Protein AF-A0A2G5B2L1-F1 (afdb_monomer)

InterPro domains:
  IPR011990 Tetratricopeptide-like helical domain superfamily [SSF48452] (12-88)

Radius of gyration: 20.19 Å; Cα contacts (8 Å, |Δi|>4): 206; chains: 1; bounding box: 43×69×47 Å

Nearest PDB structures (foldseek):
  6vfk-assembly1_A  TM=6.623E-01  e=1.297E-02  synthetic construct
  6v8e-assembly2_F  TM=7.663E-01  e=4.634E-02  synthetic construct
  8ei0-assembly1_A  TM=6.415E-01  e=2.685E-02  Homo sapiens
  5hrz-assembly1_A  TM=6.900E-01  e=4.634E-02  synthetic construct
  3sz7-assembly1_A  TM=6.646E-01  e=1.204E-01  Aspergillus fumigatus Af293

Solvent-accessible surface area (backbone atoms only — not comparable to full-atom values): 12680 Å² total; per-residue (Å²): 131,84,50,75,64,56,52,40,52,52,51,27,53,54,24,58,72,74,67,36,59,68,58,28,51,54,31,48,58,55,51,58,74,68,60,76,91,52,50,72,48,29,46,51,50,16,58,53,26,46,75,71,72,36,43,71,63,14,48,46,24,46,49,64,18,32,78,78,45,76,79,46,31,69,56,30,36,50,48,14,54,41,30,43,54,57,42,69,45,98,66,75,52,74,70,42,33,54,48,32,32,53,52,14,29,49,24,18,50,50,15,38,51,44,59,72,63,53,81,80,63,57,101,40,71,68,49,52,51,52,51,48,56,52,43,54,51,34,51,52,54,26,50,55,37,24,57,77,69,74,46,90,84,63,95,54,102,47,41,66,59,49,66,65,62,70,47,88,86,58,79,80,48,70,74,66,58,55,77,53,45,58,76,82,49,39,62,49,52,52,51,53,52,50,54,72,72,68,58,74,85,71,87,68,83,79,70,73,80,75,79,77,79,76,77,77,89,74,90,134

Mean predicted aligned error: 8.76 Å

pLDDT: mean 81.48, std 17.24, range [38.06, 98.25]

Organism: Coemansia reversa (strain ATCC 12441 / NRRL 1564) (NCBI:txid763665)

Foldseek 3Di:
DDDPLVVLLVQLVVCLVVLVLVSLVVSLVVNVVVDDQALVSLQSNLVSCVSNVNLLSSLVSLLSNCVPVVLQLVSLQVQLVSLQSVLVPDFPDPLLSLLSLLLSLLSLLSSLCSLVLDPPQPPDVVSVVVSVVSNVVSVVSNVVSCVVNVHDADSDPCRNVCSQPVPPPDRPDVVVNLVRDDPSCNVSSVSSVVSSVPDDVPVPPPPPPPPPPPPDPDDD

Sequence (220 aa):
MASVREIIEIGARAAMQIDDIDSTSVFYEWYLKCGGTYPGYNKFLAEVLTKLGRQEQALEQYIEYLKQRRQDAVIWESIGTTLVEISQSPLDGANTHEALQRLALASFCRSHLIIEGCKNWKDVDFALRRKQIQSDRLLQSALNAADLLGVCVNMDNTVWQQIQSSSSTNQLSLPKIYCHLPDMLCSSVKWIVSQLLHTPYDDDTFNGTNGNDEKSVSEL

Secondary structure (DSSP, 8-state):
---HHHHHHHHHHHHHHTT-HHHHHHHHHHHHHH---SHHHHHHHHHHHHHTT-HHHHHHHHHHHHTT-TT-HHHHHHHHHHHHHHTTS--S-HHHHHHHHHHHHHHHHHHHHHHHH-TT--S-HHHHHHHHHHHHHHHHHHHHHHHHHT-----STTHHHHHHH--SS----HHHHHTTS-HHHHHHHHHHHHHHHS----TTTT--------------

Structure (mmCIF, N/CA/C/O backbone):
data_AF-A0A2G5B2L1-F1
#
_entry.id   AF-A0A2G5B2L1-F1
#
loop_
_atom_site.group_PDB
_atom_site.id
_atom_site.type_symbol
_atom_site.label_atom_id
_atom_site.label_alt_id
_atom_site.label_comp_id
_atom_site.label_asym_id
_atom_site.label_entity_id
_atom_site.label_seq_id
_atom_site.pdbx_PDB_ins_code
_atom_site.Cartn_x
_atom_site.Cartn_y
_atom_site.Cartn_z
_atom_site.occupancy
_atom_site.B_iso_or_equiv
_atom_site.auth_seq_id
_atom_site.auth_comp_id
_atom_site.auth_asym_id
_atom_site.auth_atom_id
_atom_site.pdbx_PDB_model_num
ATOM 1 N N . MET A 1 1 ? 17.902 -10.046 -22.148 1.00 75.44 1 MET A N 1
ATOM 2 C CA . MET A 1 1 ? 17.562 -8.719 -22.707 1.00 75.44 1 MET A CA 1
ATOM 3 C C . MET A 1 1 ? 16.383 -8.211 -21.899 1.00 75.44 1 MET A C 1
ATOM 5 O O . MET A 1 1 ? 15.455 -8.989 -21.727 1.00 75.44 1 MET A O 1
ATOM 9 N N . ALA A 1 2 ? 16.459 -7.005 -21.331 1.00 86.69 2 ALA A N 1
ATOM 10 C CA . ALA A 1 2 ? 15.344 -6.444 -20.567 1.00 86.69 2 ALA A CA 1
ATOM 11 C C . ALA A 1 2 ? 14.180 -6.111 -21.511 1.00 86.69 2 ALA A C 1
ATOM 13 O O . ALA A 1 2 ? 14.397 -5.634 -22.627 1.00 86.69 2 ALA A O 1
ATOM 14 N N . SER A 1 3 ? 12.958 -6.383 -21.076 1.00 94.56 3 SER A N 1
ATOM 15 C CA . SE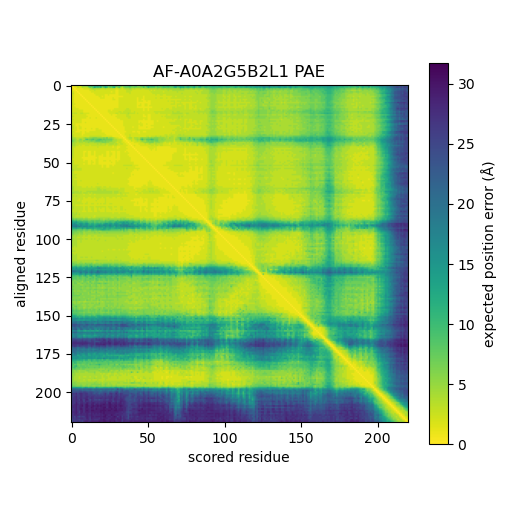R A 1 3 ? 11.737 -5.980 -21.765 1.00 94.56 3 SER A CA 1
ATOM 16 C C . SER A 1 3 ? 11.549 -4.460 -21.704 1.00 94.56 3 SER A C 1
ATOM 18 O O . SER A 1 3 ? 12.048 -3.790 -20.800 1.00 94.56 3 SER A O 1
ATOM 20 N N . VAL A 1 4 ? 10.779 -3.904 -22.647 1.00 94.62 4 VAL A N 1
ATOM 21 C CA . VAL A 1 4 ? 10.434 -2.466 -22.662 1.00 94.62 4 VAL A CA 1
ATOM 22 C C . VAL A 1 4 ? 9.815 -2.039 -21.331 1.00 94.62 4 VAL A C 1
ATOM 24 O O . VAL A 1 4 ? 10.153 -0.988 -20.794 1.00 94.62 4 VAL A O 1
ATOM 27 N N . ARG A 1 5 ? 8.961 -2.896 -20.765 1.00 95.00 5 ARG A N 1
ATOM 28 C CA . ARG A 1 5 ? 8.355 -2.677 -19.458 1.00 95.00 5 ARG A CA 1
ATOM 29 C C . ARG A 1 5 ? 9.400 -2.555 -18.350 1.00 95.00 5 ARG A C 1
ATOM 31 O O . ARG A 1 5 ? 9.344 -1.599 -17.590 1.00 95.00 5 ARG A O 1
ATOM 38 N N . G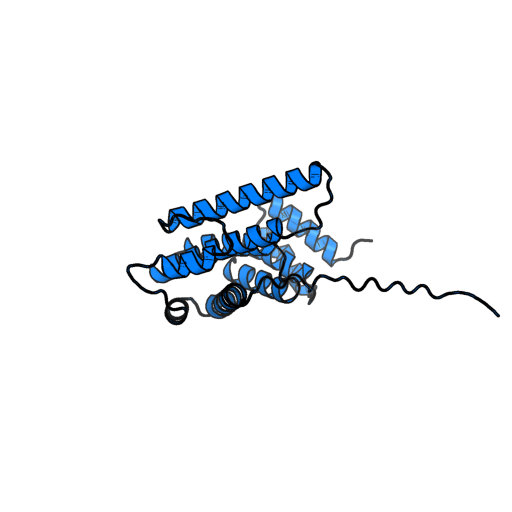LU A 1 6 ? 10.335 -3.497 -18.250 1.00 94.88 6 GLU A N 1
ATOM 39 C CA . GLU A 1 6 ? 11.382 -3.462 -17.217 1.00 94.88 6 GLU A CA 1
ATOM 40 C C . GLU A 1 6 ? 12.252 -2.207 -17.339 1.00 94.88 6 GLU A C 1
ATOM 42 O O . GLU A 1 6 ? 12.603 -1.604 -16.330 1.00 94.88 6 GLU A O 1
ATOM 47 N N . ILE A 1 7 ? 12.548 -1.766 -18.566 1.00 97.38 7 ILE A N 1
ATOM 48 C CA . ILE A 1 7 ? 13.289 -0.520 -18.806 1.00 97.38 7 ILE A CA 1
ATOM 49 C C . ILE A 1 7 ? 12.508 0.689 -18.267 1.00 97.38 7 ILE A C 1
ATOM 51 O O . ILE A 1 7 ? 13.090 1.536 -17.590 1.00 97.38 7 ILE A O 1
ATOM 55 N N . ILE A 1 8 ? 11.195 0.751 -18.515 1.00 97.44 8 ILE A N 1
ATOM 56 C CA . ILE A 1 8 ? 10.319 1.808 -17.984 1.00 97.44 8 ILE A CA 1
ATOM 57 C C . ILE A 1 8 ? 10.262 1.753 -16.451 1.00 97.44 8 ILE A C 1
ATOM 59 O O . ILE A 1 8 ? 10.379 2.795 -15.811 1.00 97.44 8 ILE A O 1
ATOM 63 N N . GLU A 1 9 ? 10.133 0.565 -15.849 1.00 96.44 9 GLU A N 1
ATOM 64 C CA . GLU A 1 9 ? 10.118 0.415 -14.385 1.00 96.44 9 GLU A CA 1
ATOM 65 C C . GLU A 1 9 ? 11.417 0.913 -13.749 1.00 96.44 9 GLU A C 1
ATOM 67 O O . GLU A 1 9 ? 11.381 1.627 -12.748 1.00 96.44 9 GLU A O 1
ATOM 72 N N . ILE A 1 10 ? 12.565 0.566 -14.336 1.00 97.44 10 ILE A N 1
ATOM 73 C CA . ILE A 1 10 ? 13.878 1.020 -13.866 1.00 97.44 10 ILE A CA 1
ATOM 74 C C . ILE A 1 10 ? 13.983 2.545 -13.975 1.00 97.44 10 ILE A C 1
ATOM 76 O O . ILE A 1 10 ? 14.404 3.192 -13.015 1.00 97.44 10 ILE A O 1
ATOM 80 N N . GLY A 1 11 ? 13.562 3.121 -15.105 1.00 98.00 11 GLY A N 1
ATOM 81 C CA . GLY A 1 11 ? 13.551 4.569 -15.317 1.00 98.00 11 GLY A CA 1
ATOM 82 C C . GLY A 1 11 ? 12.679 5.307 -14.300 1.00 98.00 11 GLY A C 1
ATOM 83 O O . GLY A 1 11 ? 13.145 6.247 -13.658 1.00 98.00 11 GLY A O 1
ATOM 84 N N . ALA A 1 12 ? 11.457 4.823 -14.069 1.00 97.81 12 ALA A N 1
ATOM 85 C CA . ALA A 1 12 ? 10.555 5.388 -13.070 1.00 97.81 12 ALA A CA 1
ATOM 86 C C . ALA A 1 12 ? 11.144 5.314 -11.660 1.00 97.81 12 ALA A C 1
ATOM 88 O O . ALA A 1 12 ? 11.081 6.284 -10.913 1.00 97.81 12 ALA A O 1
ATOM 89 N N . ARG A 1 13 ? 11.740 4.174 -11.280 1.00 97.38 13 ARG A N 1
ATOM 90 C CA . ARG A 1 13 ? 12.371 4.012 -9.961 1.00 97.38 13 ARG A CA 1
ATOM 91 C C . ARG A 1 13 ? 13.530 4.979 -9.769 1.00 97.38 13 ARG A C 1
ATOM 93 O O . ARG A 1 13 ? 13.645 5.554 -8.691 1.00 97.38 13 ARG A O 1
ATOM 100 N N . ALA A 1 14 ? 14.345 5.185 -10.801 1.00 98.19 14 ALA A N 1
ATOM 101 C CA . ALA A 1 14 ? 15.421 6.166 -10.764 1.00 98.19 14 ALA A CA 1
ATOM 102 C C . ALA A 1 14 ? 14.877 7.596 -10.601 1.00 98.19 14 ALA A C 1
ATOM 104 O O . ALA A 1 14 ? 15.354 8.317 -9.730 1.00 98.19 14 ALA A O 1
ATOM 105 N N . ALA A 1 15 ? 13.846 7.975 -11.365 1.00 98.19 15 ALA A N 1
ATOM 106 C CA . ALA A 1 15 ? 13.200 9.287 -11.261 1.00 98.19 15 ALA A CA 1
ATOM 107 C C . ALA A 1 15 ? 12.587 9.525 -9.867 1.00 98.19 15 ALA A C 1
ATOM 109 O O . ALA A 1 15 ? 12.874 10.536 -9.229 1.00 98.19 15 ALA A O 1
ATOM 110 N N . MET A 1 16 ? 11.842 8.548 -9.338 1.00 97.50 16 MET A N 1
ATOM 111 C CA . MET A 1 16 ? 11.267 8.600 -7.987 1.00 97.50 16 MET A CA 1
ATOM 112 C C . MET A 1 16 ? 12.331 8.711 -6.888 1.00 97.50 16 MET A C 1
ATOM 114 O O . MET A 1 16 ? 12.064 9.276 -5.828 1.00 97.50 16 MET A O 1
ATOM 118 N N . GLN A 1 17 ? 13.521 8.144 -7.100 1.00 97.31 17 GLN A N 1
ATOM 119 C CA . GLN A 1 17 ? 14.615 8.192 -6.129 1.00 97.31 17 GLN A CA 1
ATOM 120 C C . GLN A 1 17 ? 15.259 9.582 -6.040 1.00 97.31 17 GLN A C 1
ATOM 122 O O . GLN A 1 17 ? 15.750 9.944 -4.972 1.00 97.31 17 GLN A O 1
ATOM 127 N N . ILE A 1 18 ? 15.254 10.346 -7.134 1.00 97.69 18 ILE A N 1
ATOM 128 C CA . ILE A 1 18 ? 15.780 11.720 -7.187 1.00 97.69 18 ILE A CA 1
ATOM 129 C C . ILE A 1 18 ? 14.683 12.789 -7.076 1.00 97.69 18 ILE A C 1
ATOM 131 O O . ILE A 1 18 ? 14.974 13.965 -7.263 1.00 97.69 18 ILE A O 1
ATOM 135 N N . ASP A 1 19 ? 13.449 12.376 -6.770 1.00 96.88 19 ASP A N 1
ATOM 136 C CA . ASP A 1 19 ? 12.264 13.238 -6.655 1.00 96.88 19 ASP A CA 1
ATOM 137 C C . ASP A 1 19 ? 11.943 14.042 -7.934 1.00 96.88 19 ASP A C 1
ATOM 139 O O . ASP A 1 19 ? 11.381 15.134 -7.893 1.00 96.88 19 ASP A O 1
ATOM 143 N N . ASP A 1 20 ? 12.289 13.489 -9.101 1.00 98.12 20 ASP A N 1
ATOM 144 C CA . ASP A 1 20 ? 11.928 14.057 -10.401 1.00 98.12 20 ASP A CA 1
ATOM 145 C C . ASP A 1 20 ? 10.488 13.651 -10.755 1.00 98.12 20 ASP A C 1
ATOM 147 O O . ASP A 1 20 ? 10.226 12.604 -11.366 1.00 98.12 20 ASP A O 1
ATOM 151 N N . ILE A 1 21 ? 9.538 14.472 -10.301 1.00 98.00 21 ILE A N 1
ATOM 152 C CA . ILE A 1 21 ? 8.095 14.261 -10.481 1.00 98.00 21 ILE A CA 1
ATOM 153 C C . ILE A 1 21 ? 7.697 14.294 -11.961 1.00 98.00 21 ILE A C 1
ATOM 155 O O . ILE A 1 21 ? 6.861 13.488 -12.382 1.00 98.00 21 ILE A O 1
ATOM 159 N N . ASP A 1 22 ? 8.326 15.153 -12.765 1.00 98.12 22 ASP A N 1
ATOM 160 C CA . ASP A 1 22 ? 8.023 15.288 -14.192 1.00 98.12 22 ASP A CA 1
ATOM 161 C C . ASP A 1 22 ? 8.386 14.002 -14.940 1.00 98.12 22 ASP A C 1
ATOM 163 O O . ASP A 1 22 ? 7.540 13.401 -15.613 1.00 98.12 22 ASP A O 1
ATOM 167 N N . SER A 1 23 ? 9.614 13.509 -14.752 1.00 98.19 23 SER A N 1
ATOM 168 C CA . SER A 1 23 ? 10.041 12.234 -15.335 1.00 98.19 23 SER A CA 1
ATOM 169 C C . SER A 1 23 ? 9.213 11.064 -14.804 1.00 98.19 23 SER A C 1
ATOM 171 O O . SER A 1 23 ? 8.829 10.180 -15.573 1.00 98.19 23 SER A O 1
ATOM 173 N N . THR A 1 24 ? 8.884 11.057 -13.509 1.00 98.25 24 THR A N 1
ATOM 174 C CA . THR A 1 24 ? 8.023 10.024 -12.906 1.00 98.25 24 THR A CA 1
ATOM 175 C C . THR A 1 24 ? 6.654 9.974 -13.591 1.00 98.25 24 THR A C 1
ATOM 177 O O . THR A 1 24 ? 6.167 8.886 -13.908 1.00 98.25 24 THR A O 1
ATOM 180 N N . SER A 1 25 ? 6.059 11.132 -13.891 1.00 98.00 25 SER A N 1
ATOM 181 C CA . SER A 1 25 ? 4.782 11.233 -14.607 1.00 98.00 25 SER A CA 1
ATOM 182 C C . SER A 1 25 ? 4.885 10.701 -16.041 1.00 98.00 25 SER A C 1
ATOM 184 O O . SER A 1 25 ? 4.032 9.930 -16.482 1.00 98.00 25 SER A O 1
ATOM 186 N N . VAL A 1 26 ? 5.966 11.022 -16.760 1.00 98.25 26 VAL A N 1
ATOM 187 C CA . VAL A 1 26 ? 6.207 10.489 -18.114 1.00 98.25 26 VAL A CA 1
ATOM 188 C C . VAL A 1 26 ? 6.329 8.964 -18.092 1.00 98.25 26 VAL A C 1
ATOM 190 O O . VAL A 1 26 ? 5.692 8.272 -18.894 1.00 98.25 26 VAL A O 1
ATOM 193 N N . PHE A 1 27 ? 7.103 8.412 -17.153 1.00 98.25 27 PHE A N 1
ATOM 194 C CA . PHE A 1 27 ? 7.238 6.963 -17.028 1.00 98.25 27 PHE A CA 1
ATOM 195 C C . PHE A 1 27 ? 5.923 6.288 -16.639 1.00 98.25 27 PHE A C 1
ATOM 197 O O . PHE A 1 27 ? 5.629 5.214 -17.162 1.00 98.25 27 PHE A O 1
ATOM 204 N N . TYR A 1 28 ? 5.114 6.908 -15.778 1.00 97.69 28 TYR A N 1
ATOM 205 C CA . TYR A 1 28 ? 3.775 6.426 -15.442 1.00 97.69 28 TYR A CA 1
ATOM 206 C C . TYR A 1 28 ? 2.898 6.274 -16.692 1.00 97.69 28 TYR A C 1
ATOM 208 O O . TYR A 1 28 ? 2.329 5.205 -16.924 1.00 97.69 28 TYR A O 1
ATOM 216 N N . GLU A 1 29 ? 2.833 7.299 -17.545 1.00 97.94 29 GLU A N 1
ATOM 217 C CA . GLU A 1 29 ? 2.051 7.248 -18.785 1.00 97.94 29 GLU A CA 1
ATOM 218 C C . GLU A 1 29 ? 2.541 6.155 -19.739 1.00 97.94 29 GLU A C 1
ATOM 220 O O . GLU A 1 29 ? 1.741 5.453 -20.366 1.00 97.94 29 GLU A O 1
ATOM 225 N N . TRP A 1 30 ? 3.858 5.991 -19.867 1.00 97.62 30 TRP A N 1
ATOM 226 C CA . TRP A 1 30 ? 4.436 4.927 -20.687 1.00 97.62 30 TRP A CA 1
ATOM 227 C C . TRP A 1 30 ? 4.127 3.548 -20.118 1.00 97.62 30 TRP A C 1
ATOM 229 O O . TRP A 1 30 ? 3.787 2.633 -20.866 1.00 97.62 30 TRP A O 1
ATOM 239 N N . TYR A 1 31 ? 4.181 3.410 -18.800 1.00 96.62 31 TYR A N 1
ATOM 240 C CA . TYR A 1 31 ? 3.890 2.162 -18.122 1.00 96.62 31 TYR A CA 1
ATOM 241 C C . TYR A 1 31 ? 2.420 1.751 -18.251 1.00 96.62 31 TYR A C 1
ATOM 243 O O . TYR A 1 31 ? 2.121 0.575 -18.477 1.00 96.62 31 TYR A O 1
ATOM 251 N N . LEU A 1 32 ? 1.490 2.709 -18.193 1.00 96.12 32 LEU A N 1
ATOM 252 C CA . LEU A 1 32 ? 0.073 2.457 -18.467 1.00 96.12 32 LEU A CA 1
ATOM 253 C C . LEU A 1 32 ? -0.143 1.879 -19.869 1.00 96.12 32 LEU A C 1
ATOM 255 O O . LEU A 1 32 ? -0.904 0.926 -20.022 1.00 96.12 32 LEU A O 1
ATOM 259 N N . LYS A 1 33 ? 0.571 2.392 -20.880 1.00 96.56 33 LYS A N 1
ATOM 260 C CA . LYS A 1 33 ? 0.488 1.893 -22.266 1.00 96.56 33 LYS A CA 1
ATOM 261 C C . LYS A 1 33 ? 0.983 0.455 -22.417 1.00 96.56 33 LYS A C 1
ATOM 263 O O . LYS A 1 33 ? 0.534 -0.235 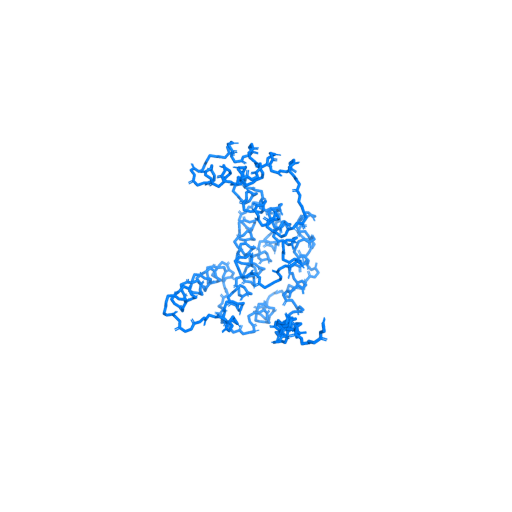-23.328 1.00 96.56 33 LYS A O 1
ATOM 268 N N . CYS A 1 34 ? 1.884 -0.009 -21.550 1.00 92.62 34 CYS A N 1
ATOM 269 C CA . CYS A 1 34 ? 2.300 -1.413 -21.545 1.00 92.62 34 CYS A CA 1
ATOM 270 C C . CYS A 1 34 ? 1.169 -2.352 -21.105 1.00 92.62 34 CYS A C 1
ATOM 272 O O . CYS A 1 34 ? 1.129 -3.497 -21.553 1.00 92.62 34 CYS A O 1
ATOM 274 N N . GLY A 1 35 ? 0.266 -1.875 -20.242 1.00 91.94 35 GLY A N 1
ATOM 275 C CA . GLY A 1 35 ? -0.788 -2.679 -19.635 1.00 91.94 35 GLY A CA 1
ATOM 276 C C . GLY A 1 35 ? -0.269 -3.827 -18.757 1.00 91.94 35 GLY A C 1
ATOM 277 O O . GLY A 1 35 ? 0.921 -4.159 -18.709 1.00 91.94 35 GLY A O 1
ATOM 278 N N . GLY A 1 36 ? -1.186 -4.456 -18.029 1.00 89.69 36 GLY A N 1
ATOM 279 C CA . GLY A 1 36 ? -0.882 -5.629 -17.219 1.00 89.69 36 GLY A CA 1
ATOM 280 C C . GLY A 1 36 ? -2.046 -6.026 -16.323 1.00 89.69 36 GLY A C 1
ATOM 281 O O . GLY A 1 36 ? -2.813 -5.185 -15.875 1.00 89.69 36 GLY A O 1
ATOM 282 N N . THR A 1 37 ? -2.174 -7.323 -16.056 1.00 88.06 37 THR A N 1
ATOM 283 C CA . THR A 1 37 ? -3.187 -7.875 -15.134 1.00 88.06 37 THR A CA 1
ATOM 284 C C . THR A 1 37 ? -2.565 -8.618 -13.950 1.00 88.06 37 THR A C 1
ATOM 286 O O . THR A 1 37 ? -3.269 -9.146 -13.089 1.00 88.06 37 THR A O 1
ATOM 289 N N . TYR A 1 38 ? -1.233 -8.675 -13.891 1.00 90.00 38 TYR A N 1
ATOM 290 C CA . TYR A 1 38 ? -0.514 -9.421 -12.867 1.00 90.00 38 TYR A CA 1
ATOM 291 C C . TYR A 1 38 ? -0.179 -8.556 -11.646 1.00 90.00 38 TYR A C 1
ATOM 293 O O . TYR A 1 38 ? -0.045 -7.340 -11.779 1.00 90.00 38 TYR A O 1
ATOM 301 N N . PRO A 1 39 ? 0.050 -9.155 -10.462 1.00 91.12 39 PRO A N 1
ATOM 302 C CA . PRO A 1 39 ? 0.206 -8.400 -9.219 1.00 91.12 39 PRO A CA 1
ATOM 303 C C . PRO A 1 39 ? 1.321 -7.351 -9.300 1.00 91.12 39 PRO A C 1
ATOM 305 O O . PRO A 1 39 ? 1.107 -6.186 -8.992 1.00 91.12 39 PRO A O 1
ATOM 308 N N . GLY A 1 40 ? 2.500 -7.725 -9.804 1.00 93.56 40 GLY A N 1
ATOM 309 C CA . GLY A 1 40 ? 3.633 -6.800 -9.931 1.00 93.56 40 GLY A CA 1
ATOM 310 C C . GLY A 1 40 ? 3.321 -5.505 -10.696 1.00 93.56 40 GLY A C 1
ATOM 311 O O . GLY A 1 40 ? 3.913 -4.480 -10.384 1.00 93.56 40 GLY A O 1
ATOM 312 N N . TYR A 1 41 ? 2.366 -5.526 -11.636 1.00 95.25 41 TYR A N 1
ATOM 313 C CA . TYR A 1 41 ? 1.878 -4.322 -12.317 1.00 95.25 41 TYR A CA 1
ATOM 314 C C . TYR A 1 41 ? 1.169 -3.360 -11.360 1.00 95.25 41 TYR A C 1
ATOM 316 O O . TYR A 1 41 ? 1.581 -2.211 -11.234 1.00 95.25 41 TYR A O 1
ATOM 324 N N . ASN A 1 42 ? 0.165 -3.850 -10.631 1.00 96.75 42 ASN A N 1
ATOM 325 C CA . ASN A 1 42 ? -0.621 -3.038 -9.700 1.00 96.75 42 ASN A CA 1
ATOM 326 C C . ASN A 1 42 ? 0.240 -2.514 -8.546 1.00 96.75 42 ASN A C 1
ATOM 328 O O . ASN A 1 42 ? 0.139 -1.350 -8.176 1.00 96.75 42 ASN A O 1
ATOM 332 N N . LYS A 1 43 ? 1.152 -3.342 -8.017 1.00 96.94 43 LYS A N 1
ATOM 333 C CA . LYS A 1 43 ? 2.093 -2.903 -6.976 1.00 96.94 43 LYS A CA 1
ATOM 334 C C . LYS A 1 43 ? 2.951 -1.732 -7.445 1.00 96.94 43 LYS A C 1
ATOM 336 O O . LYS A 1 43 ? 3.056 -0.734 -6.743 1.00 96.94 43 LYS A O 1
ATOM 341 N N . PHE A 1 44 ? 3.565 -1.855 -8.620 1.00 97.00 44 PHE A N 1
ATOM 342 C CA . PHE A 1 44 ? 4.414 -0.796 -9.150 1.00 97.00 44 PHE A CA 1
ATOM 343 C C . PHE A 1 44 ? 3.610 0.472 -9.466 1.00 97.00 44 PHE A C 1
ATOM 345 O O . PHE A 1 44 ? 4.046 1.564 -9.114 1.00 97.00 44 PHE A O 1
ATOM 352 N N . LEU A 1 45 ? 2.420 0.342 -10.067 1.00 97.25 45 LEU A N 1
ATOM 353 C CA . LEU A 1 45 ? 1.536 1.488 -10.293 1.00 97.25 45 LEU A CA 1
ATOM 354 C C . LEU A 1 45 ? 1.194 2.210 -8.991 1.00 97.25 45 LEU A C 1
ATOM 356 O O . LEU A 1 45 ? 1.244 3.435 -8.960 1.00 97.25 45 LEU A O 1
ATOM 360 N N . ALA A 1 46 ? 0.875 1.471 -7.928 1.00 97.56 46 ALA A N 1
ATOM 361 C CA . ALA A 1 46 ? 0.577 2.051 -6.627 1.00 97.56 46 ALA A CA 1
ATOM 362 C C . ALA A 1 46 ? 1.765 2.858 -6.074 1.00 97.56 46 ALA A C 1
ATOM 364 O O . ALA A 1 46 ? 1.580 4.000 -5.665 1.00 97.56 46 ALA A O 1
ATOM 365 N N . GLU A 1 47 ? 2.988 2.311 -6.142 1.00 97.38 47 GLU A N 1
ATOM 366 C CA . GLU A 1 47 ? 4.221 3.000 -5.719 1.00 97.38 47 GLU A CA 1
ATOM 367 C C . GLU A 1 47 ? 4.419 4.327 -6.478 1.00 97.38 47 GLU A C 1
ATOM 369 O O . GLU A 1 47 ? 4.698 5.364 -5.870 1.00 97.38 47 GLU A O 1
ATOM 374 N N . VAL A 1 48 ? 4.230 4.307 -7.802 1.00 97.81 48 VAL A N 1
ATOM 375 C CA . VAL A 1 48 ? 4.353 5.495 -8.660 1.00 97.81 48 VAL A CA 1
ATOM 376 C C . VAL A 1 48 ? 3.258 6.518 -8.356 1.00 97.81 48 VAL A C 1
ATOM 378 O O . VAL A 1 48 ? 3.542 7.706 -8.231 1.00 97.81 48 VAL A O 1
ATOM 381 N N . LEU A 1 49 ? 2.012 6.079 -8.180 1.00 98.00 49 LEU A N 1
ATOM 382 C CA . LEU A 1 49 ? 0.882 6.953 -7.854 1.00 98.00 49 LEU A CA 1
ATOM 383 C C . LEU A 1 49 ? 1.047 7.630 -6.492 1.00 98.00 49 LEU A C 1
ATOM 385 O O . LEU A 1 49 ? 0.778 8.825 -6.383 1.00 98.00 49 LEU A O 1
ATOM 389 N N . THR A 1 50 ? 1.540 6.909 -5.480 1.00 96.62 50 THR A N 1
ATOM 390 C CA . THR A 1 50 ? 1.891 7.503 -4.183 1.00 96.62 50 THR A CA 1
ATOM 391 C C . THR A 1 50 ? 2.923 8.616 -4.371 1.00 96.62 50 THR A C 1
ATOM 393 O O . THR A 1 50 ? 2.748 9.708 -3.838 1.00 96.62 50 THR A O 1
ATOM 396 N N . LYS A 1 51 ? 3.962 8.390 -5.185 1.00 96.62 51 LYS A N 1
ATOM 397 C CA . LYS A 1 51 ? 4.982 9.412 -5.468 1.00 96.62 51 LYS A CA 1
ATOM 398 C C . LYS A 1 51 ? 4.460 10.622 -6.231 1.00 96.62 51 LYS A C 1
ATOM 400 O O . LYS A 1 51 ? 4.923 11.728 -5.988 1.00 96.62 51 LYS A O 1
ATOM 405 N N . LEU A 1 52 ? 3.467 10.435 -7.091 1.00 96.88 52 LEU A N 1
ATOM 406 C CA . LEU A 1 52 ? 2.790 11.522 -7.797 1.00 96.88 52 LEU A CA 1
ATOM 407 C C . LEU A 1 52 ? 1.736 12.251 -6.939 1.00 96.88 52 LEU A C 1
ATOM 409 O O . LEU A 1 52 ? 1.018 13.097 -7.471 1.00 96.88 52 LEU A O 1
ATOM 413 N N . GLY A 1 53 ? 1.592 11.915 -5.650 1.00 95.56 53 GLY A N 1
ATOM 414 C CA . GLY A 1 53 ? 0.585 12.515 -4.769 1.00 95.56 53 GLY A CA 1
ATOM 415 C C . GLY A 1 53 ? -0.852 12.139 -5.144 1.00 95.56 53 GLY A C 1
ATOM 416 O O . GLY A 1 53 ? -1.771 12.929 -4.959 1.00 95.56 53 GLY A O 1
ATOM 417 N N . ARG A 1 54 ? -1.052 10.953 -5.733 1.00 96.06 54 ARG A N 1
ATOM 418 C CA . ARG A 1 54 ? -2.362 10.420 -6.145 1.00 96.06 54 ARG A CA 1
ATOM 419 C C . ARG A 1 54 ? -2.773 9.264 -5.236 1.00 96.06 54 ARG A C 1
ATOM 421 O O . ARG A 1 54 ? -2.958 8.134 -5.693 1.00 96.06 54 ARG A O 1
ATOM 428 N N . GLN A 1 55 ? -2.886 9.539 -3.938 1.00 95.62 55 GLN A N 1
ATOM 429 C CA . GLN A 1 55 ? -3.077 8.524 -2.896 1.00 95.62 55 GLN A CA 1
ATOM 430 C C . GLN A 1 55 ? -4.326 7.663 -3.110 1.00 95.62 55 GLN A C 1
ATOM 432 O O . GLN A 1 55 ? -4.284 6.453 -2.907 1.00 95.62 55 GLN A O 1
ATOM 437 N N . GLU A 1 56 ? -5.430 8.263 -3.550 1.00 94.31 56 GLU A N 1
ATOM 438 C CA . GLU A 1 56 ? -6.707 7.560 -3.718 1.00 94.31 56 GLU A CA 1
ATOM 439 C C . GLU A 1 56 ? -6.609 6.488 -4.818 1.00 94.31 56 GLU A C 1
ATOM 441 O O . GLU A 1 56 ? -7.005 5.342 -4.613 1.00 94.31 56 GLU A O 1
ATOM 446 N N . GLN A 1 57 ? -5.961 6.821 -5.940 1.00 96.00 57 GLN A N 1
ATOM 447 C CA . GLN A 1 57 ? -5.677 5.873 -7.023 1.00 96.00 57 GLN A CA 1
ATOM 448 C C . GLN A 1 57 ? -4.642 4.825 -6.595 1.00 96.00 57 GLN A C 1
ATOM 450 O O . GLN A 1 57 ? -4.760 3.653 -6.953 1.00 96.00 57 GLN A O 1
ATOM 455 N N . ALA A 1 58 ? -3.627 5.215 -5.815 1.00 97.44 58 ALA A N 1
ATOM 456 C CA . ALA A 1 58 ? -2.649 4.269 -5.280 1.00 97.44 58 ALA A CA 1
ATOM 457 C C . ALA A 1 58 ? -3.327 3.204 -4.403 1.00 97.44 58 ALA A C 1
ATOM 459 O O . ALA A 1 58 ? -3.023 2.016 -4.521 1.00 97.44 58 ALA A O 1
ATOM 460 N N . LEU A 1 59 ? -4.296 3.617 -3.578 1.00 96.75 59 LEU A N 1
ATOM 461 C CA . LEU A 1 59 ? -5.072 2.726 -2.721 1.00 96.75 59 LEU A CA 1
ATOM 462 C C . LEU A 1 59 ? -5.834 1.669 -3.531 1.00 96.75 59 LEU A C 1
ATOM 464 O O . LEU A 1 59 ? -5.798 0.489 -3.180 1.00 96.75 59 LEU A O 1
ATOM 468 N N . GLU A 1 60 ? -6.465 2.062 -4.639 1.00 96.06 60 GLU A N 1
ATOM 469 C CA . GLU A 1 60 ? -7.130 1.125 -5.554 1.00 96.06 60 GLU A CA 1
ATOM 470 C C . GLU A 1 60 ? -6.148 0.085 -6.108 1.00 96.06 60 GLU A C 1
ATOM 472 O O . GLU A 1 60 ? -6.431 -1.115 -6.098 1.00 96.06 60 GLU A O 1
ATOM 477 N N . GLN A 1 61 ? -4.956 0.516 -6.527 1.00 97.44 61 GLN A N 1
ATOM 478 C CA . GLN A 1 61 ? -3.939 -0.384 -7.074 1.00 97.44 61 GLN A CA 1
ATOM 479 C C . GLN A 1 61 ? -3.369 -1.344 -6.015 1.00 97.44 61 GLN A C 1
ATOM 481 O O . GLN A 1 61 ? -3.181 -2.533 -6.294 1.00 97.44 61 GLN A O 1
ATOM 486 N N . TYR A 1 62 ? -3.167 -0.892 -4.773 1.00 97.94 62 TYR A N 1
ATOM 487 C CA . TYR A 1 62 ? -2.811 -1.788 -3.667 1.00 97.94 62 TYR A CA 1
ATOM 488 C C . TYR A 1 62 ? -3.893 -2.843 -3.410 1.00 97.94 62 TYR A C 1
ATOM 490 O O . TYR A 1 62 ? -3.578 -4.005 -3.145 1.00 97.94 62 TYR A O 1
ATOM 498 N N . ILE A 1 63 ? -5.169 -2.483 -3.538 1.00 96.19 63 ILE A N 1
ATOM 499 C CA . ILE A 1 63 ? -6.281 -3.425 -3.382 1.00 96.19 63 ILE A CA 1
ATOM 500 C C . ILE A 1 63 ? -6.309 -4.440 -4.526 1.00 96.19 63 ILE A C 1
ATOM 502 O O . ILE A 1 63 ? -6.405 -5.642 -4.267 1.00 96.19 63 ILE A O 1
ATOM 506 N N . GLU A 1 64 ? -6.164 -4.004 -5.780 1.00 95.62 64 GLU A N 1
ATOM 507 C CA . GLU A 1 64 ? -6.069 -4.921 -6.925 1.00 95.62 64 GLU A CA 1
ATOM 508 C C . GLU A 1 64 ? -4.879 -5.882 -6.797 1.00 95.62 64 GLU A C 1
ATOM 510 O O . GLU A 1 64 ? -4.965 -7.051 -7.187 1.00 95.62 64 GLU A O 1
ATOM 515 N N . TYR A 1 65 ? -3.774 -5.433 -6.197 1.00 96.75 65 TYR A N 1
ATOM 516 C CA . TYR A 1 65 ? -2.664 -6.307 -5.828 1.00 96.75 65 TYR A CA 1
ATOM 517 C C . TYR A 1 65 ? -3.065 -7.338 -4.762 1.00 96.75 65 TYR A C 1
ATOM 519 O O . TYR A 1 65 ? -2.875 -8.548 -4.950 1.00 96.75 65 TYR A O 1
ATOM 527 N N . LEU A 1 66 ? -3.637 -6.886 -3.642 1.00 95.50 66 LEU A N 1
ATOM 528 C CA . LEU A 1 66 ? -3.970 -7.756 -2.513 1.00 95.50 66 LEU A CA 1
ATOM 529 C C . LEU A 1 66 ? -5.084 -8.756 -2.835 1.00 95.50 66 LEU A C 1
ATOM 531 O O . LEU A 1 66 ? -5.095 -9.834 -2.243 1.00 95.50 66 LEU A O 1
ATOM 535 N N . LYS A 1 67 ? -5.962 -8.489 -3.811 1.00 93.50 67 LYS A N 1
ATOM 536 C CA . LYS A 1 67 ? -6.914 -9.495 -4.323 1.00 93.50 67 LYS A CA 1
ATOM 537 C C . LYS A 1 67 ? -6.217 -10.790 -4.755 1.00 93.50 67 LYS A C 1
ATOM 539 O O . LYS A 1 67 ? -6.790 -11.865 -4.584 1.00 93.50 67 LYS A O 1
ATOM 544 N N . GLN A 1 68 ? -4.986 -10.693 -5.261 1.00 93.69 68 GLN A N 1
ATOM 545 C CA . GLN A 1 68 ? -4.172 -11.830 -5.701 1.00 93.69 68 GLN A CA 1
ATOM 546 C C . GLN A 1 68 ? -3.135 -12.267 -4.651 1.00 93.69 68 GLN A C 1
ATOM 548 O O . GLN A 1 68 ? -2.760 -13.437 -4.598 1.00 93.69 68 GLN A O 1
ATOM 553 N N . ARG A 1 69 ? -2.648 -11.343 -3.811 1.00 93.56 69 ARG A N 1
ATOM 554 C CA . ARG A 1 69 ? -1.578 -11.572 -2.819 1.00 93.56 69 ARG A CA 1
ATOM 555 C C . ARG A 1 69 ? -1.977 -11.055 -1.430 1.00 93.56 69 ARG A C 1
ATOM 557 O O . ARG A 1 69 ? -1.344 -10.159 -0.888 1.00 93.56 69 ARG A O 1
ATOM 564 N N . ARG A 1 70 ? -3.025 -11.638 -0.838 1.00 91.38 70 ARG A N 1
ATOM 565 C CA . ARG A 1 70 ? -3.684 -11.131 0.391 1.00 91.38 70 ARG A CA 1
ATOM 566 C C . ARG A 1 70 ? -2.775 -10.954 1.616 1.00 91.38 70 ARG A C 1
ATOM 568 O O . ARG A 1 70 ? -3.078 -10.132 2.476 1.00 91.38 70 ARG A O 1
ATOM 575 N N . GLN A 1 71 ? -1.693 -11.727 1.701 1.00 91.38 71 GLN A N 1
ATOM 576 C CA . GLN A 1 71 ? -0.778 -11.773 2.849 1.00 91.38 71 GLN A CA 1
ATOM 577 C C . GLN A 1 71 ? 0.535 -11.012 2.592 1.00 91.38 71 GLN A C 1
ATOM 579 O O . GLN A 1 71 ? 1.578 -11.381 3.122 1.00 91.38 71 GLN A O 1
ATOM 584 N N . ASP A 1 72 ? 0.531 -9.981 1.745 1.00 94.00 72 ASP A N 1
ATOM 585 C CA . ASP A 1 72 ? 1.714 -9.134 1.569 1.00 94.00 72 ASP A CA 1
ATOM 586 C C . ASP A 1 72 ? 1.741 -8.027 2.629 1.00 94.00 72 ASP A C 1
ATOM 588 O O . ASP A 1 72 ? 1.034 -7.022 2.526 1.00 94.00 72 ASP A O 1
ATOM 592 N N . ALA A 1 73 ? 2.560 -8.223 3.664 1.00 93.38 73 ALA A N 1
ATOM 593 C CA . ALA A 1 73 ? 2.696 -7.278 4.767 1.00 93.38 73 ALA A CA 1
ATOM 594 C C . ALA A 1 73 ? 3.125 -5.879 4.305 1.00 93.38 73 ALA A C 1
ATOM 596 O O . ALA A 1 73 ? 2.625 -4.884 4.827 1.00 93.38 73 ALA A O 1
ATOM 597 N N . VAL A 1 74 ? 4.017 -5.785 3.314 1.00 94.94 74 VAL A N 1
ATOM 598 C CA . VAL A 1 74 ? 4.527 -4.489 2.840 1.00 94.94 74 VAL A CA 1
ATOM 599 C C . VAL A 1 74 ? 3.394 -3.672 2.234 1.00 94.94 74 VAL A C 1
ATOM 601 O O . VAL A 1 74 ? 3.322 -2.469 2.439 1.00 94.94 74 VAL A O 1
ATOM 604 N N . ILE A 1 75 ? 2.464 -4.323 1.540 1.00 97.06 75 ILE A N 1
ATOM 605 C CA . ILE A 1 75 ? 1.331 -3.623 0.937 1.00 97.06 75 ILE A CA 1
ATOM 606 C C . ILE A 1 75 ? 0.307 -3.194 1.986 1.00 97.06 75 ILE A C 1
ATOM 608 O O . ILE A 1 75 ? -0.228 -2.094 1.887 1.00 97.06 75 ILE A O 1
ATOM 612 N N . TRP A 1 76 ? 0.078 -3.993 3.031 1.00 96.25 76 TRP A N 1
ATOM 613 C CA . TRP A 1 76 ? -0.739 -3.559 4.171 1.00 96.25 76 TRP A CA 1
ATOM 614 C C . TRP A 1 76 ? -0.143 -2.346 4.898 1.00 96.25 76 TRP A C 1
ATOM 616 O O . TRP A 1 76 ? -0.878 -1.441 5.287 1.00 96.25 76 TRP A O 1
ATOM 626 N N . GLU A 1 77 ? 1.183 -2.287 5.025 1.00 95.75 77 GLU A N 1
ATOM 627 C CA . GLU A 1 77 ? 1.888 -1.107 5.533 1.00 95.75 77 GLU A CA 1
ATOM 628 C C . GLU A 1 77 ? 1.681 0.103 4.618 1.00 95.75 77 GLU A C 1
ATOM 630 O O . GLU A 1 77 ? 1.280 1.165 5.093 1.00 95.75 77 GLU A O 1
ATOM 635 N N . SER A 1 78 ? 1.879 -0.062 3.305 1.00 97.19 78 SER A N 1
ATOM 636 C CA . SER A 1 78 ? 1.673 1.011 2.326 1.00 97.19 78 SER A CA 1
ATOM 637 C C . SER A 1 78 ? 0.238 1.538 2.332 1.00 97.19 78 SER A C 1
ATOM 639 O O . SER A 1 78 ? 0.044 2.750 2.252 1.00 97.19 78 SER A O 1
ATOM 641 N N . ILE A 1 79 ? -0.764 0.667 2.487 1.00 97.00 79 ILE A N 1
ATOM 642 C CA . ILE A 1 79 ? -2.166 1.068 2.679 1.00 97.00 79 ILE A CA 1
ATOM 643 C C . ILE A 1 79 ? -2.309 1.925 3.938 1.00 97.00 79 ILE A C 1
ATOM 645 O O . ILE A 1 79 ? -2.915 2.992 3.869 1.00 97.00 79 ILE A O 1
ATOM 649 N N . GLY A 1 80 ? -1.728 1.501 5.065 1.00 96.00 80 GLY A N 1
ATOM 650 C CA . GLY A 1 80 ? -1.760 2.263 6.313 1.00 96.00 80 GLY A CA 1
ATOM 651 C C . GLY A 1 80 ? -1.185 3.670 6.152 1.00 96.00 80 GLY A C 1
ATOM 652 O O . GLY A 1 80 ? -1.852 4.650 6.482 1.00 96.00 80 GLY A O 1
ATOM 653 N N . THR A 1 81 ? 0.005 3.790 5.564 1.00 95.44 81 THR A N 1
ATOM 654 C CA . THR A 1 81 ? 0.638 5.088 5.277 1.00 95.44 81 THR A CA 1
ATOM 655 C C . THR A 1 81 ? -0.218 5.944 4.346 1.00 95.44 81 THR A C 1
ATOM 657 O O . THR A 1 81 ? -0.476 7.105 4.652 1.00 95.44 81 THR A O 1
ATOM 660 N N . THR A 1 82 ? -0.729 5.359 3.261 1.00 96.06 82 THR A N 1
ATOM 661 C CA . THR A 1 82 ? -1.585 6.060 2.290 1.00 96.06 82 THR A CA 1
ATOM 662 C C . THR A 1 82 ? -2.850 6.607 2.959 1.00 96.06 82 THR A C 1
ATOM 664 O O . THR A 1 82 ? -3.243 7.742 2.709 1.00 96.06 82 THR A O 1
ATOM 667 N N . LEU A 1 83 ? -3.474 5.839 3.857 1.00 94.81 83 LEU A N 1
ATOM 668 C CA . LEU A 1 83 ? -4.657 6.274 4.605 1.00 94.81 83 LEU A CA 1
ATOM 669 C C . LEU A 1 83 ? -4.348 7.419 5.580 1.00 94.81 83 LEU A C 1
ATOM 671 O O . LEU A 1 83 ? -5.172 8.324 5.714 1.00 94.81 83 LEU A O 1
ATOM 675 N N . VAL A 1 84 ? -3.173 7.419 6.225 1.00 92.94 84 VAL A N 1
ATOM 676 C CA . VAL A 1 84 ? -2.725 8.553 7.054 1.00 92.94 84 VAL A CA 1
ATOM 677 C C . VAL A 1 84 ? -2.579 9.810 6.201 1.00 92.94 84 VAL A C 1
ATOM 679 O O . VAL A 1 84 ? -3.113 10.848 6.580 1.00 92.94 84 VAL A O 1
ATOM 682 N N . GLU A 1 85 ? -1.927 9.725 5.042 1.00 92.94 85 GLU A N 1
ATOM 683 C CA . GLU A 1 85 ? -1.744 10.869 4.135 1.00 92.94 85 GLU A CA 1
ATOM 684 C C . GLU A 1 85 ? -3.082 11.426 3.625 1.00 92.94 85 GLU A C 1
ATOM 686 O O . GLU A 1 85 ? -3.314 12.637 3.659 1.00 92.94 85 GLU A O 1
ATOM 691 N N . ILE A 1 86 ? -4.007 10.547 3.226 1.00 92.38 86 ILE A N 1
ATOM 692 C CA . ILE A 1 86 ? -5.369 10.943 2.839 1.00 92.38 86 ILE A CA 1
ATOM 693 C C . ILE A 1 86 ? -6.064 11.635 4.019 1.00 92.38 86 ILE A C 1
ATOM 695 O O . ILE A 1 86 ? -6.672 12.686 3.843 1.00 92.38 86 ILE A O 1
ATOM 699 N N . SER A 1 87 ? -5.912 11.111 5.240 1.00 90.75 87 SER A N 1
ATOM 700 C CA . SER A 1 87 ? -6.468 11.727 6.452 1.00 90.75 87 SER A CA 1
ATOM 701 C C . SER A 1 87 ? -5.800 13.047 6.853 1.00 90.75 87 SER A C 1
ATOM 703 O O . SER A 1 87 ? -6.279 13.703 7.767 1.00 90.75 87 SER A O 1
ATOM 705 N N . GLN A 1 88 ? -4.689 13.448 6.243 1.00 87.94 88 GLN A N 1
ATOM 706 C CA . GLN A 1 88 ? -4.062 14.753 6.491 1.00 87.94 88 GLN A CA 1
ATOM 707 C C . GLN A 1 88 ? -4.457 15.789 5.436 1.00 87.94 88 GLN A C 1
ATOM 709 O O . GLN A 1 88 ? -4.305 16.990 5.660 1.00 87.94 88 GLN A O 1
ATOM 714 N N . SER A 1 89 ? -4.982 15.334 4.298 1.00 86.12 89 SER A N 1
ATOM 715 C CA . SER A 1 89 ? -5.519 16.201 3.253 1.00 86.12 89 SER A CA 1
ATOM 716 C C . SER A 1 89 ? -6.829 16.849 3.719 1.00 86.12 89 SER A C 1
ATOM 718 O O . SER A 1 89 ? -7.519 16.275 4.563 1.00 86.12 89 SER A O 1
ATOM 720 N N . PRO A 1 90 ? -7.193 18.039 3.208 1.00 80.31 90 PRO A N 1
ATOM 721 C CA . PRO A 1 90 ? -8.438 18.707 3.573 1.00 80.31 90 PRO A CA 1
ATOM 722 C C . PRO A 1 90 ? -9.636 17.892 3.066 1.00 80.31 90 PRO A C 1
ATOM 724 O O . PRO A 1 90 ? -10.070 18.045 1.928 1.00 80.31 90 PRO A O 1
ATOM 727 N N . LEU A 1 91 ? -10.136 16.995 3.914 1.00 76.00 91 LEU A N 1
ATOM 728 C CA . LEU A 1 91 ? -11.358 16.234 3.698 1.00 76.00 91 LEU A CA 1
ATOM 729 C C . LEU A 1 91 ? -12.513 16.905 4.432 1.00 76.00 91 LEU A C 1
ATOM 731 O O . LEU A 1 91 ? -12.350 17.514 5.492 1.00 76.00 91 LEU A O 1
ATOM 735 N N . ASP A 1 92 ? -13.712 16.737 3.891 1.00 69.19 92 ASP A N 1
ATOM 736 C CA . ASP A 1 92 ? -14.915 17.236 4.535 1.00 69.19 92 ASP A CA 1
ATOM 737 C C . ASP A 1 92 ? -15.276 16.350 5.741 1.00 69.19 92 ASP A C 1
ATOM 739 O O . ASP A 1 92 ? -15.767 15.227 5.611 1.00 69.19 92 ASP A O 1
ATOM 743 N N . GLY A 1 93 ? -15.050 16.881 6.946 1.00 69.62 93 GLY A N 1
ATOM 744 C CA . GLY A 1 93 ? -15.613 16.365 8.195 1.00 69.62 93 GLY A CA 1
ATOM 745 C C . GLY A 1 93 ? -14.640 15.594 9.093 1.00 69.62 93 GLY A C 1
ATOM 746 O O . GLY A 1 93 ? -14.041 14.595 8.704 1.00 69.62 93 GLY A O 1
ATOM 747 N N . ALA A 1 94 ? -14.570 16.004 10.365 1.00 70.56 94 ALA A N 1
ATOM 748 C CA . ALA A 1 94 ? -13.713 15.403 11.398 1.00 70.56 94 ALA A CA 1
ATOM 749 C C . ALA A 1 94 ? -13.899 13.879 11.565 1.00 70.56 94 ALA A C 1
ATOM 751 O O . ALA A 1 94 ? -12.939 13.159 11.827 1.00 70.56 94 ALA A O 1
ATOM 752 N N . ASN A 1 95 ? -15.117 13.371 11.345 1.00 75.19 95 ASN A N 1
ATOM 753 C CA . ASN A 1 95 ? -15.415 11.938 11.433 1.00 75.19 95 ASN A CA 1
ATOM 754 C C . ASN A 1 95 ? -14.701 11.115 10.346 1.00 75.19 95 ASN A C 1
ATOM 756 O O . ASN A 1 95 ? -14.352 9.958 10.579 1.00 75.19 95 ASN A O 1
ATOM 760 N N . THR A 1 96 ? -14.481 11.700 9.165 1.00 81.00 96 THR A N 1
ATOM 761 C CA . THR A 1 96 ? -13.794 11.048 8.044 1.00 81.00 96 THR A CA 1
ATOM 762 C C . THR A 1 96 ? -12.314 10.867 8.364 1.00 81.00 96 THR A C 1
ATOM 764 O O . THR A 1 96 ? -11.768 9.782 8.169 1.00 81.00 96 THR A O 1
ATOM 767 N N . HIS A 1 97 ? -11.689 11.895 8.944 1.00 85.25 97 HIS A N 1
ATOM 768 C CA . HIS A 1 97 ? -10.302 11.850 9.404 1.00 85.25 97 HIS A CA 1
ATOM 769 C C . HIS A 1 97 ? -10.078 10.740 10.436 1.00 85.25 97 HIS A C 1
ATOM 771 O O . HIS A 1 97 ? -9.204 9.893 10.250 1.00 85.25 97 HIS A O 1
ATOM 777 N N . GLU A 1 98 ? -10.906 10.697 11.483 1.00 84.62 98 GLU A N 1
ATOM 778 C CA . GLU A 1 98 ? -10.796 9.680 12.533 1.00 84.62 98 GLU A CA 1
ATOM 779 C C . GLU A 1 98 ? -10.988 8.261 11.971 1.00 84.62 98 GLU A C 1
ATOM 781 O O . GLU A 1 98 ? -10.228 7.344 12.288 1.00 84.62 98 GLU A O 1
ATOM 786 N N . ALA A 1 99 ? -11.976 8.064 11.092 1.00 84.19 99 ALA A N 1
ATOM 787 C CA . ALA A 1 99 ? -12.233 6.759 10.492 1.00 84.19 99 ALA A CA 1
ATOM 788 C C . ALA A 1 99 ? -11.057 6.266 9.632 1.00 84.19 99 ALA A C 1
ATOM 790 O O . ALA A 1 99 ? -10.677 5.096 9.723 1.00 84.19 99 ALA A O 1
ATOM 791 N N . LEU A 1 100 ? -10.457 7.146 8.826 1.00 89.38 100 LEU A N 1
ATOM 792 C CA . LEU A 1 100 ? -9.287 6.815 8.011 1.00 89.38 100 LEU A CA 1
ATOM 793 C C . LEU A 1 100 ? -8.062 6.493 8.872 1.00 89.38 100 LEU A C 1
ATOM 795 O O . LEU A 1 100 ? -7.366 5.521 8.588 1.00 89.38 100 LEU A O 1
ATOM 799 N N . GLN A 1 101 ? -7.836 7.232 9.959 1.00 89.06 101 GLN A N 1
ATOM 800 C CA . GLN A 1 101 ? -6.752 6.944 10.904 1.00 89.06 101 GLN A CA 1
ATOM 801 C C . GLN A 1 101 ? -6.946 5.598 11.616 1.00 89.06 101 GLN A C 1
ATOM 803 O O . GLN A 1 101 ? -5.995 4.827 11.753 1.00 89.06 101 GLN A O 1
ATOM 808 N N . ARG A 1 102 ? -8.180 5.247 12.002 1.00 85.88 102 ARG A N 1
ATOM 809 C CA . ARG A 1 102 ? -8.493 3.917 12.562 1.00 85.88 102 ARG A CA 1
ATOM 810 C C . ARG A 1 102 ? -8.222 2.797 11.557 1.00 85.88 102 ARG A C 1
ATOM 812 O O . ARG A 1 102 ? -7.692 1.750 11.929 1.00 85.88 102 ARG A O 1
ATOM 819 N N . LEU A 1 103 ? -8.561 3.006 10.285 1.00 89.50 103 LEU A N 1
ATOM 820 C CA . LEU A 1 103 ? -8.258 2.050 9.216 1.00 89.50 103 LEU A CA 1
ATOM 821 C C . LEU A 1 103 ? -6.757 1.943 8.947 1.00 89.50 103 LEU A C 1
ATOM 823 O O . LEU A 1 103 ? -6.263 0.842 8.700 1.00 89.50 103 LEU A O 1
ATOM 827 N N . ALA A 1 104 ? -6.031 3.057 9.027 1.00 92.44 104 ALA A N 1
ATOM 828 C CA . ALA A 1 104 ? -4.583 3.067 8.904 1.00 92.44 104 ALA A CA 1
ATOM 829 C C . ALA A 1 104 ? -3.931 2.230 10.007 1.00 92.44 104 ALA A C 1
ATOM 831 O O . ALA A 1 104 ? -3.162 1.316 9.711 1.00 92.44 104 ALA A O 1
ATOM 832 N N . LEU A 1 105 ? -4.317 2.477 11.262 1.00 88.56 105 LEU A N 1
ATOM 833 C CA . LEU A 1 105 ? -3.875 1.701 12.416 1.00 88.56 105 LEU A CA 1
ATOM 834 C C . LEU A 1 105 ? -4.138 0.205 12.212 1.00 88.56 105 LEU A C 1
ATOM 836 O O . LEU A 1 105 ? -3.221 -0.606 12.315 1.00 88.56 105 LEU A O 1
ATOM 840 N N . ALA A 1 106 ? -5.363 -0.165 11.841 1.00 88.25 106 ALA A N 1
ATOM 841 C CA . ALA A 1 106 ? -5.712 -1.560 11.596 1.00 88.25 106 ALA A CA 1
ATOM 842 C C . ALA A 1 106 ? -4.890 -2.199 10.464 1.00 88.25 106 ALA A C 1
ATOM 844 O O . ALA A 1 106 ? -4.536 -3.376 10.547 1.00 88.25 106 ALA A O 1
ATOM 845 N N . SER A 1 107 ? -4.541 -1.425 9.434 1.00 91.62 107 SER A N 1
ATOM 846 C CA . SER A 1 107 ? -3.687 -1.876 8.331 1.00 91.62 107 SER A CA 1
ATOM 847 C C . SER A 1 107 ? -2.243 -2.119 8.790 1.00 91.62 107 SER A C 1
ATOM 849 O O . SER A 1 107 ? -1.660 -3.145 8.434 1.00 91.62 107 SER A O 1
ATOM 851 N N . PHE A 1 108 ? -1.686 -1.258 9.650 1.00 92.00 108 PHE A N 1
ATOM 852 C CA . PHE A 1 108 ? -0.374 -1.488 10.270 1.00 92.00 108 PHE A CA 1
ATOM 853 C C . PHE A 1 108 ? -0.373 -2.732 11.159 1.00 92.00 108 PHE A C 1
ATOM 855 O O . PHE A 1 108 ? 0.523 -3.568 11.048 1.00 92.00 108 PHE A O 1
ATOM 862 N N . CYS A 1 109 ? -1.405 -2.912 11.982 1.00 86.00 109 CYS A N 1
ATOM 863 C CA . CYS A 1 109 ? -1.546 -4.108 12.810 1.00 86.00 109 CYS A CA 1
ATOM 864 C C . CYS A 1 109 ? -1.666 -5.368 11.950 1.00 86.00 109 CYS A C 1
ATOM 866 O O . CYS A 1 109 ? -1.020 -6.373 12.235 1.00 86.00 109 CYS A O 1
ATOM 868 N N . ARG A 1 110 ? -2.426 -5.312 10.848 1.00 88.62 110 ARG A N 1
ATOM 869 C CA . ARG A 1 110 ? -2.522 -6.426 9.899 1.00 88.62 110 ARG A CA 1
ATOM 870 C C . ARG A 1 110 ? -1.164 -6.765 9.290 1.00 88.62 110 ARG A C 1
ATOM 872 O O . ARG A 1 110 ? -0.810 -7.940 9.234 1.00 88.62 110 ARG A O 1
ATOM 879 N N . SER A 1 111 ? -0.409 -5.756 8.862 1.00 91.94 111 SER A N 1
ATOM 880 C CA . SER A 1 111 ? 0.953 -5.927 8.351 1.00 91.94 111 SER A CA 1
ATOM 881 C C . SER A 1 111 ? 1.858 -6.612 9.380 1.00 91.94 111 SER A C 1
ATOM 883 O O . SER A 1 111 ? 2.501 -7.616 9.068 1.00 91.94 111 SER A O 1
ATOM 885 N N . HIS A 1 112 ? 1.832 -6.139 10.628 1.00 87.50 112 HIS A N 1
ATOM 886 C CA . HIS A 1 112 ? 2.611 -6.701 11.730 1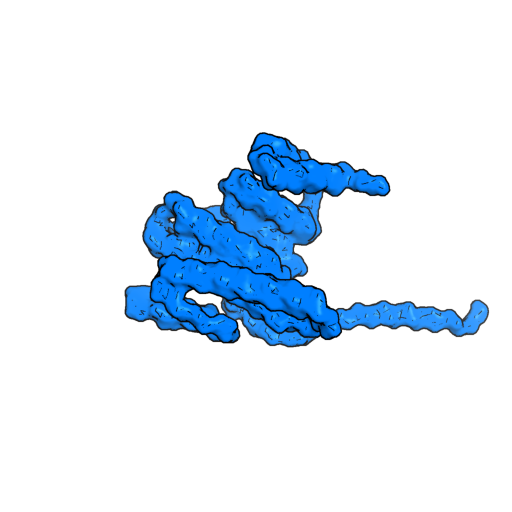.00 87.50 112 HIS A CA 1
ATOM 887 C C . HIS A 1 112 ? 2.255 -8.172 11.985 1.00 87.50 112 HIS A C 1
ATOM 889 O O . HIS A 1 112 ? 3.140 -9.024 12.028 1.00 87.50 112 HIS A O 1
ATOM 895 N N . LEU A 1 113 ? 0.961 -8.501 12.067 1.00 85.69 113 LEU A N 1
ATOM 896 C CA . LEU A 1 113 ? 0.494 -9.876 12.273 1.00 85.69 113 LEU A CA 1
ATOM 897 C C . LEU A 1 113 ? 0.942 -10.828 11.158 1.00 85.69 113 LEU A C 1
ATOM 899 O O . LEU A 1 113 ? 1.299 -11.969 11.438 1.00 85.69 113 LEU A O 1
ATOM 903 N N . ILE A 1 114 ? 0.964 -10.371 9.903 1.00 88.31 114 ILE A N 1
ATOM 904 C CA . ILE A 1 114 ? 1.469 -11.172 8.780 1.00 88.31 114 ILE A CA 1
ATOM 905 C C . ILE A 1 114 ? 2.960 -11.480 8.963 1.00 88.31 114 ILE A C 1
ATOM 907 O O . ILE A 1 114 ? 3.380 -12.619 8.762 1.00 88.31 114 ILE A O 1
ATOM 911 N N . ILE A 1 115 ? 3.767 -10.485 9.341 1.00 88.62 115 ILE A N 1
ATOM 912 C CA . ILE A 1 115 ? 5.210 -10.671 9.552 1.00 88.62 115 ILE A CA 1
ATOM 913 C C . ILE A 1 115 ? 5.474 -11.609 10.718 1.00 88.62 115 ILE A C 1
ATOM 915 O O . ILE A 1 115 ? 6.305 -12.513 10.589 1.00 88.62 115 ILE A O 1
ATOM 919 N N . GLU A 1 116 ? 4.771 -11.414 11.833 1.00 85.00 116 GLU A N 1
ATOM 920 C CA . GLU A 1 116 ? 4.896 -12.281 13.000 1.00 85.00 116 GLU A CA 1
ATOM 921 C C . GLU A 1 116 ? 4.497 -13.719 12.682 1.00 85.00 116 GLU A C 1
ATOM 923 O O . GLU A 1 116 ? 5.189 -14.658 13.080 1.00 85.00 116 GLU A O 1
ATOM 928 N N . GLY A 1 117 ? 3.454 -13.872 11.870 1.00 85.06 117 GLY A N 1
ATOM 929 C CA . GLY A 1 117 ? 2.920 -15.141 11.411 1.00 85.06 117 GLY A CA 1
ATOM 930 C C . GLY A 1 117 ? 3.756 -15.932 10.424 1.00 85.06 117 GLY A C 1
ATOM 931 O O . GLY A 1 117 ? 3.534 -17.131 10.249 1.00 85.06 117 GLY A O 1
ATOM 932 N N . CYS A 1 118 ? 4.706 -15.291 9.752 1.00 83.31 118 CYS A N 1
ATOM 933 C CA . CYS A 1 118 ? 5.562 -15.970 8.797 1.00 83.31 118 CYS A CA 1
ATOM 934 C C . CYS A 1 118 ? 6.439 -17.005 9.524 1.00 83.31 118 CYS A C 1
ATOM 936 O O . CYS A 1 118 ? 7.395 -16.657 10.209 1.00 83.31 118 CYS A O 1
ATOM 938 N N . LYS A 1 119 ? 6.154 -18.296 9.326 1.00 80.38 119 LYS A N 1
ATOM 939 C CA . LYS A 1 119 ? 6.953 -19.416 9.868 1.00 80.38 119 LYS A CA 1
ATOM 940 C C . LYS A 1 119 ? 8.217 -19.708 9.036 1.00 80.38 119 LYS A C 1
ATOM 942 O O . LYS A 1 119 ? 9.108 -20.414 9.482 1.00 80.38 119 LYS A O 1
ATOM 947 N N . ASN A 1 120 ? 8.306 -19.141 7.827 1.00 74.50 120 ASN A N 1
ATOM 948 C CA . ASN A 1 120 ? 9.346 -19.444 6.832 1.00 74.50 120 ASN A CA 1
ATOM 949 C C . ASN A 1 120 ? 10.620 -18.590 6.943 1.00 74.50 120 ASN A C 1
ATOM 951 O O . ASN A 1 120 ? 11.487 -18.665 6.065 1.00 74.50 120 ASN A O 1
ATOM 955 N N . TRP A 1 121 ? 10.759 -17.762 7.982 1.00 74.44 121 TRP A N 1
ATOM 956 C CA . TRP A 1 121 ? 12.047 -17.130 8.253 1.00 74.44 121 TRP A CA 1
ATOM 957 C C . TRP A 1 121 ? 12.980 -18.236 8.728 1.00 74.44 121 TRP A C 1
ATOM 959 O O . TRP A 1 121 ? 12.853 -18.719 9.845 1.00 74.44 121 TRP A O 1
ATOM 969 N N . LYS A 1 122 ? 13.872 -18.690 7.842 1.00 73.88 122 LYS A N 1
ATOM 970 C CA . LYS A 1 122 ? 14.929 -19.636 8.216 1.00 73.88 122 LYS A CA 1
ATOM 971 C C . LYS A 1 122 ? 15.650 -19.095 9.453 1.00 73.88 122 LYS A C 1
ATOM 973 O O . LYS A 1 122 ? 15.818 -17.876 9.535 1.00 73.88 122 LYS A O 1
ATOM 978 N N . ASP A 1 123 ? 16.120 -19.987 10.328 1.00 74.19 123 ASP A N 1
ATOM 979 C CA . ASP A 1 123 ? 16.962 -19.697 11.505 1.00 74.19 123 ASP A CA 1
ATOM 980 C C . ASP A 1 123 ? 18.346 -19.158 11.097 1.00 74.19 123 ASP A C 1
ATOM 982 O O . ASP A 1 123 ? 19.402 -19.718 11.374 1.00 74.19 123 ASP A O 1
ATOM 986 N N . VAL A 1 124 ? 18.337 -18.076 10.333 1.00 82.88 124 VAL A N 1
ATOM 987 C CA . VAL A 1 124 ? 19.487 -17.335 9.858 1.00 82.88 124 VAL A CA 1
ATOM 988 C C . VAL A 1 124 ? 19.375 -15.979 10.526 1.00 82.88 124 VAL A C 1
ATOM 990 O O . VAL A 1 124 ? 18.415 -15.248 10.276 1.00 82.88 124 VAL A O 1
ATOM 993 N N . ASP A 1 125 ? 20.364 -15.617 11.339 1.00 84.19 125 ASP A N 1
ATOM 994 C CA . ASP A 1 125 ? 20.360 -14.386 12.143 1.00 84.19 125 ASP A CA 1
ATOM 995 C C . ASP A 1 125 ? 20.001 -13.134 11.335 1.00 84.19 125 ASP A C 1
ATOM 997 O O . ASP A 1 125 ? 19.287 -12.249 11.803 1.00 84.19 125 ASP A O 1
ATOM 1001 N N . PHE A 1 126 ? 20.457 -13.063 10.082 1.00 84.38 126 PHE A N 1
ATOM 1002 C CA . PHE A 1 126 ? 20.129 -11.969 9.172 1.00 84.38 126 PHE A CA 1
ATOM 1003 C C . PHE A 1 126 ? 18.626 -11.868 8.871 1.00 84.38 126 PHE A C 1
ATOM 1005 O O . PHE A 1 126 ? 18.076 -10.766 8.822 1.00 84.38 126 PHE A O 1
ATOM 1012 N N . ALA A 1 127 ? 17.962 -13.005 8.664 1.00 83.06 127 ALA A N 1
ATOM 1013 C CA . ALA A 1 127 ? 16.533 -13.074 8.398 1.00 83.06 127 ALA A CA 1
ATOM 1014 C C . ALA A 1 127 ? 15.751 -12.635 9.647 1.00 83.06 127 ALA A C 1
ATOM 1016 O O . ALA A 1 127 ? 14.927 -11.727 9.556 1.00 83.06 127 ALA A O 1
ATOM 1017 N N . LEU A 1 128 ? 16.095 -13.171 10.821 1.00 83.75 128 LEU A N 1
ATOM 1018 C CA . LEU A 1 128 ? 15.488 -12.780 12.099 1.00 83.75 128 LEU A CA 1
ATOM 1019 C C . LEU A 1 128 ? 15.687 -11.289 12.405 1.00 83.75 128 LEU A C 1
ATOM 1021 O O . LEU A 1 128 ? 14.735 -10.599 12.763 1.00 83.75 128 LEU A O 1
ATOM 1025 N N . ARG A 1 129 ? 16.891 -10.748 12.177 1.00 87.69 129 ARG A N 1
ATOM 1026 C CA . ARG A 1 129 ? 17.166 -9.314 12.349 1.00 87.69 129 ARG A CA 1
ATOM 1027 C C . ARG A 1 129 ? 16.317 -8.455 11.411 1.00 87.69 129 ARG A C 1
ATOM 1029 O O . ARG A 1 129 ? 15.800 -7.428 11.838 1.00 87.69 129 ARG A O 1
ATOM 1036 N N . ARG A 1 130 ? 16.159 -8.847 10.142 1.00 85.75 130 ARG A N 1
ATOM 1037 C CA . ARG A 1 130 ? 15.287 -8.121 9.201 1.00 85.75 130 ARG A CA 1
ATOM 1038 C C . ARG A 1 130 ? 13.821 -8.187 9.611 1.00 85.75 130 ARG A C 1
ATOM 1040 O O . ARG A 1 130 ? 13.158 -7.157 9.520 1.00 85.75 130 ARG A O 1
ATOM 1047 N N . LYS A 1 131 ? 13.346 -9.347 10.081 1.00 86.31 131 LYS A N 1
ATOM 1048 C CA . LYS A 1 131 ? 12.000 -9.501 10.648 1.00 86.31 131 LYS A CA 1
ATOM 1049 C C . LYS A 1 131 ? 11.799 -8.512 11.795 1.00 86.31 131 LYS A C 1
ATOM 1051 O O . LYS A 1 131 ? 10.855 -7.734 11.744 1.00 86.31 131 LYS A O 1
ATOM 1056 N N . GLN A 1 132 ? 12.722 -8.489 12.759 1.00 86.69 132 GLN A N 1
ATOM 1057 C CA . GLN A 1 132 ? 12.642 -7.603 13.921 1.00 86.69 132 GLN A CA 1
ATOM 1058 C C . GLN A 1 132 ? 12.601 -6.128 13.515 1.00 86.69 132 GLN A C 1
ATOM 1060 O O . GLN A 1 132 ? 11.684 -5.425 13.906 1.00 86.69 132 GLN A O 1
ATOM 1065 N N . ILE A 1 133 ? 13.524 -5.677 12.656 1.00 88.38 133 ILE A N 1
ATOM 1066 C CA . ILE A 1 133 ? 13.555 -4.280 12.186 1.00 88.38 133 ILE A CA 1
ATOM 1067 C C . ILE A 1 133 ? 12.231 -3.889 11.518 1.00 88.38 133 ILE A C 1
ATOM 1069 O O . ILE A 1 133 ? 11.739 -2.777 11.707 1.00 88.38 133 ILE A O 1
ATOM 1073 N N . GLN A 1 134 ? 11.657 -4.784 10.712 1.00 86.75 134 GLN A N 1
ATOM 1074 C CA . GLN A 1 134 ? 10.391 -4.516 10.040 1.00 86.75 134 GLN A CA 1
ATOM 1075 C C . GLN A 1 134 ? 9.217 -4.495 11.030 1.00 86.75 134 GLN A C 1
ATOM 1077 O O . GLN A 1 134 ? 8.359 -3.623 10.927 1.00 86.75 134 GLN A O 1
ATOM 1082 N N . SER A 1 135 ? 9.210 -5.413 11.999 1.00 84.44 135 SER A N 1
ATOM 1083 C CA . SER A 1 135 ? 8.213 -5.483 13.071 1.00 84.44 135 SER A CA 1
ATOM 1084 C C . SER A 1 135 ? 8.247 -4.223 13.947 1.00 84.44 135 SER A C 1
ATOM 1086 O O . SER A 1 135 ? 7.225 -3.558 14.110 1.00 84.44 135 SER A O 1
ATOM 1088 N N . ASP A 1 136 ? 9.439 -3.797 14.379 1.00 85.75 136 ASP A N 1
ATOM 1089 C CA . ASP A 1 136 ? 9.656 -2.580 15.172 1.00 85.75 136 ASP A CA 1
ATOM 1090 C C . ASP A 1 136 ? 9.193 -1.323 14.425 1.00 85.75 136 ASP A C 1
ATOM 1092 O O . ASP A 1 136 ? 8.539 -0.449 14.997 1.00 85.75 136 ASP A O 1
ATOM 1096 N N . ARG A 1 137 ? 9.492 -1.230 13.121 1.00 90.00 137 ARG A N 1
ATOM 1097 C CA . ARG A 1 137 ? 9.035 -0.111 12.287 1.00 90.00 137 ARG A CA 1
ATOM 1098 C C . ARG A 1 137 ? 7.510 -0.043 12.229 1.00 90.00 137 ARG A C 1
ATOM 1100 O O . ARG A 1 137 ? 6.949 1.036 12.390 1.00 90.00 137 ARG A O 1
ATOM 1107 N N . LEU A 1 138 ? 6.846 -1.178 12.013 1.00 85.06 138 LEU A N 1
ATOM 1108 C CA . LEU A 1 138 ? 5.384 -1.248 11.960 1.00 85.06 138 LEU A CA 1
ATOM 1109 C C . LEU A 1 138 ? 4.742 -0.933 13.302 1.00 85.06 138 LEU A C 1
ATOM 1111 O O . LEU A 1 138 ? 3.717 -0.254 13.338 1.00 85.06 138 LEU A O 1
ATOM 1115 N N . LEU A 1 139 ? 5.354 -1.395 14.392 1.00 82.56 139 LEU A N 1
ATOM 1116 C CA . LEU A 1 139 ? 4.944 -1.036 15.738 1.00 82.56 139 LEU A CA 1
ATOM 1117 C C . LEU A 1 139 ? 4.993 0.479 15.920 1.00 82.56 139 LEU A C 1
ATOM 1119 O O . LEU A 1 139 ? 4.008 1.066 16.355 1.00 82.56 139 LEU A O 1
ATOM 1123 N N . GLN A 1 140 ? 6.081 1.127 15.507 1.00 87.00 140 GLN A N 1
ATOM 1124 C CA . GLN A 1 140 ? 6.186 2.581 15.583 1.00 87.00 140 GLN A CA 1
ATOM 1125 C C . GLN A 1 140 ? 5.132 3.288 14.717 1.00 87.00 140 GLN A C 1
ATOM 1127 O O . GLN A 1 140 ? 4.526 4.256 15.169 1.00 87.00 140 GLN A O 1
ATOM 1132 N N . SER A 1 141 ? 4.868 2.809 13.498 1.00 87.75 141 SER A N 1
ATOM 1133 C CA . SER A 1 141 ? 3.809 3.358 12.638 1.00 87.75 141 SER A CA 1
ATOM 1134 C C . SER A 1 141 ? 2.419 3.217 13.262 1.00 87.75 141 SER A C 1
ATOM 1136 O O . SER A 1 141 ? 1.631 4.162 13.217 1.00 87.75 141 SER A O 1
ATOM 1138 N N . ALA A 1 142 ? 2.129 2.072 13.882 1.00 82.81 142 ALA A N 1
ATOM 1139 C CA . ALA A 1 142 ? 0.884 1.843 14.603 1.00 82.81 142 ALA A CA 1
ATOM 1140 C C . ALA A 1 1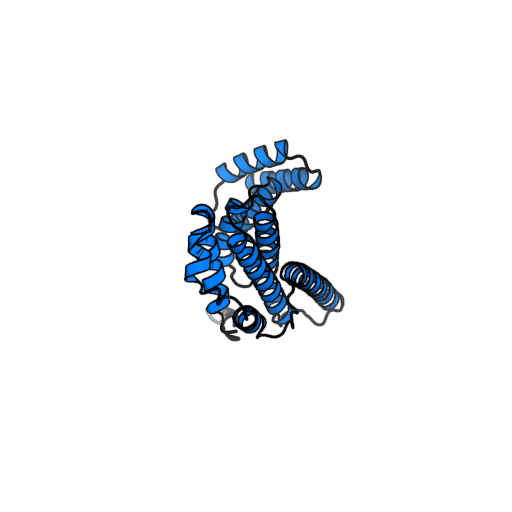42 ? 0.766 2.758 15.830 1.00 82.81 142 ALA A C 1
ATOM 1142 O O . ALA A 1 142 ? -0.273 3.383 16.010 1.00 82.81 142 ALA A O 1
ATOM 1143 N N . LEU A 1 143 ? 1.829 2.900 16.627 1.00 82.19 143 LEU A N 1
ATOM 1144 C CA . LEU A 1 143 ? 1.854 3.805 17.781 1.00 82.19 143 LEU A CA 1
ATOM 1145 C C . LEU A 1 143 ? 1.627 5.260 17.360 1.00 82.19 143 LEU A C 1
ATOM 1147 O O . LEU A 1 143 ? 0.772 5.926 17.928 1.00 82.19 143 LEU A O 1
ATOM 1151 N N . ASN A 1 144 ? 2.287 5.724 16.297 1.00 86.12 144 ASN A N 1
ATOM 1152 C CA . ASN A 1 144 ? 2.071 7.075 15.774 1.00 86.12 144 ASN A CA 1
ATOM 1153 C C . ASN A 1 144 ? 0.612 7.287 15.326 1.00 86.12 144 ASN A C 1
ATOM 1155 O O . ASN A 1 144 ? 0.031 8.338 15.581 1.00 86.12 144 ASN A O 1
ATOM 1159 N N . ALA A 1 145 ? 0.004 6.297 14.662 1.00 84.00 145 ALA A N 1
ATOM 1160 C CA . ALA A 1 145 ? -1.403 6.364 14.262 1.00 84.00 145 ALA A CA 1
ATOM 1161 C C . ALA A 1 145 ? -2.355 6.334 15.471 1.00 84.00 145 ALA A C 1
ATOM 1163 O O . ALA A 1 145 ? -3.393 6.991 15.462 1.00 84.00 145 ALA A O 1
ATOM 1164 N N . ALA A 1 146 ? -1.998 5.590 16.516 1.00 80.50 146 ALA A N 1
ATOM 1165 C CA . ALA A 1 146 ? -2.745 5.503 17.761 1.00 80.50 146 ALA A CA 1
ATOM 1166 C C . ALA A 1 146 ? -2.703 6.811 18.564 1.00 80.50 146 ALA A C 1
ATOM 1168 O O . ALA A 1 146 ? -3.736 7.253 19.068 1.00 80.50 146 ALA A O 1
ATOM 1169 N N . ASP A 1 147 ? -1.539 7.461 18.611 1.00 84.38 147 ASP A N 1
ATOM 1170 C CA . ASP A 1 147 ? -1.344 8.759 19.257 1.00 84.38 147 ASP A CA 1
ATOM 1171 C C . ASP A 1 147 ? -2.214 9.841 18.607 1.00 84.38 147 ASP A C 1
ATOM 1173 O O . ASP A 1 147 ? -2.843 10.629 19.313 1.00 84.38 147 ASP A O 1
ATOM 1177 N N . LEU A 1 148 ? -2.331 9.838 17.271 1.00 82.56 148 LEU A N 1
ATOM 1178 C CA . LEU A 1 148 ? -3.238 10.741 16.545 1.00 82.56 148 LEU A CA 1
ATOM 1179 C C . LEU A 1 148 ? -4.710 10.546 16.941 1.00 82.56 148 LEU A C 1
ATOM 1181 O O . LEU A 1 148 ? -5.480 11.504 16.940 1.00 82.56 148 LEU A O 1
ATOM 1185 N N . LEU A 1 149 ? -5.085 9.321 17.310 1.00 80.62 149 LEU A N 1
ATOM 1186 C CA . LEU A 1 149 ? -6.428 8.964 17.765 1.00 80.62 149 LEU A CA 1
ATOM 1187 C C . LEU A 1 149 ? -6.625 9.150 19.279 1.00 80.62 149 LEU A C 1
ATOM 1189 O O . LEU A 1 149 ? -7.753 9.037 19.760 1.00 80.62 149 LEU A O 1
ATOM 1193 N N . GLY A 1 150 ? -5.555 9.390 20.042 1.00 80.75 150 GLY A N 1
ATOM 1194 C CA . GLY A 1 150 ? -5.591 9.400 21.506 1.00 80.75 150 GLY A CA 1
ATOM 1195 C C . GLY A 1 150 ? -5.945 8.039 22.118 1.00 80.75 150 GLY A C 1
ATOM 1196 O O . GLY A 1 150 ? -6.565 7.986 23.181 1.00 80.75 150 GLY A O 1
ATOM 1197 N N . VAL A 1 151 ? -5.601 6.935 21.446 1.00 77.25 151 VAL A N 1
ATOM 1198 C CA . VAL A 1 151 ? -5.918 5.564 21.879 1.00 77.25 151 VAL A CA 1
ATOM 1199 C C . VAL A 1 151 ? -4.631 4.825 22.234 1.00 77.25 151 VAL A C 1
ATOM 1201 O O . VAL A 1 151 ? -3.644 4.906 21.516 1.00 77.25 151 VAL A O 1
ATOM 1204 N N . CYS A 1 152 ? -4.635 4.052 23.321 1.00 72.62 152 CYS A N 1
ATOM 1205 C CA . CYS A 1 152 ? -3.547 3.115 23.603 1.00 72.62 152 CYS A CA 1
ATOM 1206 C C . CYS A 1 152 ? -3.770 1.809 22.831 1.00 72.62 152 CYS A C 1
ATOM 1208 O O . CYS A 1 152 ? -4.852 1.228 22.907 1.00 72.62 152 CYS A O 1
ATOM 1210 N N . VAL A 1 153 ? -2.748 1.326 22.124 1.00 68.31 153 VAL A N 1
ATOM 1211 C CA . VAL A 1 153 ? -2.830 0.089 21.332 1.00 68.31 153 VAL A CA 1
ATOM 1212 C C . VAL A 1 153 ? -2.012 -1.011 21.990 1.00 68.31 153 VAL A C 1
ATOM 1214 O O . VAL A 1 153 ? -0.826 -0.833 22.258 1.00 68.31 153 VAL A O 1
ATOM 1217 N N . ASN A 1 154 ? -2.642 -2.164 22.215 1.00 67.94 154 ASN A N 1
ATOM 1218 C CA . ASN A 1 154 ? -1.955 -3.404 22.552 1.00 67.94 154 ASN A CA 1
ATOM 1219 C C . ASN A 1 154 ? -1.948 -4.304 21.311 1.00 67.94 154 ASN A C 1
ATOM 1221 O O . ASN A 1 154 ? -3.013 -4.689 20.848 1.00 67.94 154 ASN A O 1
ATOM 1225 N N . MET A 1 155 ? -0.773 -4.626 20.764 1.00 66.31 155 MET A N 1
ATOM 1226 C CA . MET A 1 155 ? -0.599 -5.278 19.450 1.00 66.31 155 MET A CA 1
ATOM 1227 C C . MET A 1 155 ? -0.920 -6.786 19.423 1.00 66.31 155 MET A C 1
ATOM 1229 O O . MET A 1 155 ? -0.337 -7.543 18.647 1.00 66.31 155 MET A O 1
ATOM 1233 N N . ASP A 1 156 ? -1.847 -7.243 20.260 1.00 64.75 156 ASP A N 1
ATOM 1234 C CA . ASP A 1 156 ? -2.337 -8.619 20.238 1.00 64.75 156 ASP A CA 1
ATOM 1235 C C . ASP A 1 156 ? -3.362 -8.853 19.100 1.00 64.75 156 ASP A C 1
ATOM 1237 O O . ASP A 1 156 ? -3.790 -7.936 18.397 1.00 64.75 156 ASP A O 1
ATOM 1241 N N . ASN A 1 157 ? -3.796 -10.103 18.897 1.00 56.16 157 ASN A N 1
ATOM 1242 C CA . ASN A 1 157 ? -4.803 -10.452 17.878 1.00 56.16 157 ASN A CA 1
ATOM 1243 C C . ASN A 1 157 ? -6.171 -9.759 18.078 1.00 56.16 157 ASN A C 1
ATOM 1245 O O . ASN A 1 157 ? -7.078 -9.954 17.267 1.00 56.16 157 ASN A O 1
ATOM 1249 N N . THR A 1 158 ? -6.350 -8.960 19.133 1.00 58.84 158 THR A N 1
ATOM 1250 C CA . THR A 1 158 ? -7.602 -8.269 19.439 1.00 58.84 158 THR A CA 1
ATOM 1251 C C . THR A 1 158 ? -7.595 -6.795 19.054 1.00 58.84 158 THR A C 1
ATOM 1253 O O . THR A 1 158 ? -8.636 -6.166 19.214 1.00 58.84 158 THR A O 1
ATOM 1256 N N . VAL A 1 159 ? -6.518 -6.239 18.473 1.00 58.44 159 VAL A N 1
ATOM 1257 C CA . VAL A 1 159 ? -6.446 -4.803 18.111 1.00 58.44 159 VAL A CA 1
ATOM 1258 C C . VAL A 1 159 ? -7.690 -4.322 17.361 1.00 58.44 159 VAL A C 1
ATOM 1260 O O . VAL A 1 159 ? -8.240 -3.279 17.692 1.00 58.44 159 VAL A O 1
ATOM 1263 N N . TRP A 1 160 ? -8.203 -5.080 16.388 1.00 56.75 160 TRP A N 1
ATOM 1264 C CA . TRP A 1 160 ? -9.412 -4.665 15.669 1.00 56.75 160 TRP A CA 1
ATOM 1265 C C . TRP A 1 160 ? -10.667 -4.664 16.556 1.00 56.75 160 TRP A C 1
ATOM 1267 O O . TRP A 1 160 ? -11.478 -3.743 16.478 1.00 56.75 160 TRP A O 1
ATOM 1277 N N . GLN A 1 161 ? -10.802 -5.645 17.452 1.00 62.91 161 GLN A N 1
ATOM 1278 C CA . GLN A 1 161 ? -11.881 -5.667 18.442 1.00 62.91 161 GLN A CA 1
ATOM 1279 C C . GLN A 1 161 ? -11.734 -4.517 19.452 1.00 62.91 161 GLN A C 1
ATOM 1281 O O . GLN A 1 161 ? -12.728 -3.883 19.792 1.00 62.91 161 GLN A O 1
ATOM 1286 N N . GLN A 1 162 ? -10.504 -4.182 19.853 1.00 61.81 162 GLN A N 1
ATOM 1287 C CA . GLN A 1 162 ? -10.186 -3.052 20.731 1.00 61.81 162 GLN A CA 1
ATOM 1288 C C . GLN A 1 162 ? -10.475 -1.700 20.059 1.00 61.81 162 GLN A C 1
ATOM 1290 O O . GLN A 1 162 ? -11.039 -0.800 20.685 1.00 61.81 162 GLN A O 1
ATOM 1295 N N . ILE A 1 163 ? -10.158 -1.550 18.768 1.00 61.00 163 ILE A N 1
ATOM 1296 C CA . ILE A 1 163 ? -10.495 -0.366 17.961 1.00 61.00 163 ILE A CA 1
ATOM 1297 C C . ILE A 1 163 ? -12.017 -0.211 17.848 1.00 61.00 163 ILE A C 1
ATOM 1299 O O . ILE A 1 163 ? -12.517 0.913 17.883 1.00 61.00 163 ILE A O 1
ATOM 1303 N N . GLN A 1 164 ? -12.767 -1.313 17.759 1.00 58.28 164 GLN A N 1
ATOM 1304 C CA . GLN A 1 164 ? -14.233 -1.283 17.757 1.00 58.28 164 GLN A CA 1
ATOM 1305 C C . GLN A 1 164 ? -14.831 -0.968 19.137 1.00 58.28 164 GLN A C 1
ATOM 1307 O O . GLN A 1 164 ? -15.854 -0.289 19.210 1.00 58.28 164 GLN A O 1
ATOM 1312 N N . SER A 1 165 ? -14.219 -1.439 20.229 1.00 59.53 165 SER A N 1
ATOM 1313 C CA . SER A 1 165 ? -14.762 -1.302 21.589 1.00 59.53 165 SER A CA 1
ATOM 1314 C C . SER A 1 165 ? -14.374 -0.005 22.304 1.00 59.53 165 SER A C 1
ATOM 1316 O O . SER A 1 165 ? -15.077 0.417 23.217 1.00 59.53 165 SER A O 1
ATOM 1318 N N . SER A 1 166 ? -13.265 0.633 21.922 1.00 53.91 166 SER A N 1
ATOM 1319 C CA . SER A 1 166 ? -12.719 1.827 22.595 1.00 53.91 166 SER A CA 1
ATOM 1320 C C . SER A 1 166 ? -13.524 3.118 22.379 1.00 53.91 166 SER A C 1
ATOM 1322 O O . SER A 1 166 ? -13.227 4.126 23.017 1.00 53.91 166 SER A O 1
ATOM 1324 N N . SER A 1 167 ? -14.569 3.129 21.540 1.00 51.91 167 SER A N 1
ATOM 1325 C CA . SER A 1 167 ? -15.418 4.317 21.381 1.00 51.91 167 SER A CA 1
ATOM 1326 C C . SER A 1 167 ? -16.483 4.393 22.485 1.00 51.91 167 SER A C 1
ATOM 1328 O O . SER A 1 167 ? -17.596 3.885 22.338 1.00 51.91 167 SER A O 1
ATOM 1330 N N . SER A 1 168 ? -16.173 5.064 23.588 1.00 45.19 168 SER A N 1
ATOM 1331 C CA . SER A 1 168 ? -17.148 5.377 24.641 1.00 45.19 168 SER A CA 1
ATOM 1332 C C . SER A 1 168 ? -18.106 6.526 24.277 1.00 45.19 168 SER A C 1
ATOM 1334 O O . SER A 1 168 ? -19.087 6.731 24.985 1.00 45.19 168 SER A O 1
ATOM 1336 N N . THR A 1 169 ? -17.895 7.246 23.165 1.00 43.56 169 THR A N 1
ATOM 1337 C CA . THR A 1 169 ? -18.695 8.442 22.811 1.00 43.56 169 THR A CA 1
ATOM 1338 C C . THR A 1 169 ? -19.427 8.407 21.471 1.00 43.56 169 THR A C 1
ATOM 1340 O O . THR A 1 169 ? -20.306 9.234 21.260 1.00 43.56 169 THR A O 1
ATOM 1343 N N . ASN A 1 170 ? -19.170 7.449 20.583 1.00 45.78 170 ASN A N 1
ATOM 1344 C CA . ASN A 1 170 ? -20.014 7.187 19.416 1.00 45.78 170 ASN A CA 1
ATOM 1345 C C . ASN A 1 170 ? -19.576 5.860 18.814 1.00 45.78 170 ASN A C 1
ATOM 1347 O O . ASN A 1 170 ? -18.474 5.780 18.286 1.00 45.78 170 ASN A O 1
ATOM 1351 N N . GLN A 1 171 ? -20.431 4.835 18.856 1.00 49.00 171 GLN A N 1
ATOM 1352 C CA . GLN A 1 171 ? -20.209 3.638 18.048 1.00 49.00 171 GLN A CA 1
ATOM 1353 C C . GLN A 1 171 ? -20.044 4.085 16.590 1.00 49.00 171 GLN A C 1
ATOM 1355 O O . GLN A 1 171 ? -21.023 4.477 15.938 1.0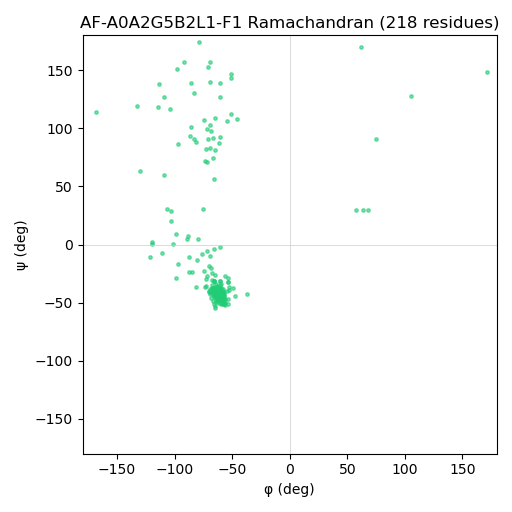0 49.00 171 GLN A O 1
ATOM 1360 N N . LEU A 1 172 ? -18.806 4.048 16.087 1.00 50.31 172 LEU A N 1
ATOM 1361 C CA . LEU A 1 172 ? -18.494 4.125 14.665 1.00 50.31 172 LEU A CA 1
ATOM 1362 C C . LEU A 1 172 ? -19.040 2.838 14.034 1.00 50.31 172 LEU A C 1
ATOM 1364 O O . LEU A 1 172 ? -18.325 1.886 13.737 1.00 50.31 172 LEU A O 1
ATOM 1368 N N . SER A 1 173 ? -20.360 2.762 13.889 1.00 58.94 173 SER A N 1
ATOM 1369 C CA . SER A 1 173 ? -20.984 1.707 13.112 1.00 58.94 173 SER A CA 1
ATOM 1370 C C . SER A 1 173 ? -20.449 1.852 11.691 1.00 58.94 173 SER A C 1
ATOM 1372 O O . SER A 1 173 ? -20.571 2.940 11.128 1.00 58.94 173 SER A O 1
ATOM 1374 N N . LEU A 1 174 ? -19.901 0.781 11.114 1.00 58.69 174 LEU A N 1
ATOM 1375 C CA . LEU A 1 174 ? -19.397 0.730 9.734 1.00 58.69 174 LEU A CA 1
ATOM 1376 C C . LEU A 1 174 ? -20.238 1.534 8.721 1.00 58.69 174 LEU A C 1
ATOM 1378 O O . LEU A 1 174 ? -19.643 2.296 7.964 1.00 58.69 174 LEU A O 1
ATOM 1382 N N . PRO A 1 175 ? -21.592 1.493 8.754 1.00 60.28 175 PRO A N 1
ATOM 1383 C CA . PRO A 1 175 ? -22.432 2.328 7.896 1.00 60.28 175 PRO A CA 1
ATOM 1384 C C . PRO A 1 175 ? -22.123 3.830 7.947 1.00 60.28 175 PRO A C 1
ATOM 1386 O O . PRO A 1 175 ? -22.122 4.468 6.905 1.00 60.28 175 PRO A O 1
ATOM 1389 N N . LYS A 1 176 ? -21.817 4.385 9.128 1.00 65.12 176 LYS A N 1
ATOM 1390 C CA . LYS A 1 176 ? -21.553 5.820 9.340 1.00 65.12 176 LYS A CA 1
ATOM 1391 C C . LYS A 1 176 ? -20.214 6.278 8.766 1.00 65.12 176 LYS A C 1
ATOM 1393 O O . LYS A 1 176 ? -20.097 7.439 8.395 1.00 65.12 176 LYS A O 1
ATOM 1398 N N . ILE A 1 177 ? -19.229 5.381 8.670 1.00 63.31 177 ILE A N 1
ATOM 1399 C CA . ILE A 1 177 ? -17.924 5.686 8.061 1.00 63.31 177 ILE A CA 1
ATOM 1400 C C . ILE A 1 177 ? -18.097 5.958 6.563 1.00 63.31 177 ILE A C 1
ATOM 1402 O O . ILE A 1 177 ? -17.478 6.863 6.016 1.00 63.31 177 ILE A O 1
ATOM 1406 N N . TYR A 1 178 ? -18.977 5.204 5.900 1.00 69.31 178 TYR A N 1
ATOM 1407 C CA . TYR A 1 178 ? -19.167 5.308 4.454 1.00 69.31 178 TYR A CA 1
ATOM 1408 C C . TYR A 1 178 ? -19.934 6.560 4.017 1.00 69.31 178 TYR A C 1
ATOM 1410 O O . TYR A 1 178 ? -19.793 6.964 2.870 1.00 69.31 178 TYR A O 1
ATOM 1418 N N . CYS A 1 179 ? -20.734 7.173 4.896 1.00 68.38 179 CYS A N 1
ATOM 1419 C CA . CYS A 1 179 ? -21.584 8.317 4.546 1.00 68.38 179 CYS A CA 1
ATOM 1420 C C . CYS A 1 179 ? -20.804 9.598 4.222 1.00 68.38 179 CYS A C 1
ATOM 1422 O O . CYS A 1 179 ? -21.367 10.515 3.632 1.00 68.38 179 CYS A O 1
ATOM 1424 N N . HIS A 1 180 ? -19.554 9.684 4.677 1.00 70.81 180 HIS A N 1
ATOM 1425 C CA . HIS A 1 180 ? -18.745 10.904 4.629 1.00 70.81 180 HIS A CA 1
ATOM 1426 C C . HIS A 1 180 ? -17.462 10.738 3.806 1.00 70.81 180 HIS A C 1
ATOM 1428 O O . HIS A 1 180 ? -16.665 11.667 3.715 1.00 70.81 180 HIS A O 1
ATOM 1434 N N . LEU A 1 181 ? -17.256 9.561 3.209 1.00 79.44 181 LEU A N 1
ATOM 1435 C CA . LEU A 1 181 ? -16.122 9.315 2.330 1.00 79.44 181 LEU A CA 1
ATOM 1436 C C . LEU A 1 181 ? -16.457 9.753 0.900 1.00 79.44 181 LEU A C 1
ATOM 1438 O O . LEU A 1 181 ? -17.553 9.443 0.427 1.00 79.44 181 LEU A O 1
ATOM 1442 N N . PRO A 1 182 ? -15.512 10.389 0.185 1.00 81.25 182 PRO A N 1
ATOM 1443 C CA . PRO A 1 182 ? -15.612 10.570 -1.257 1.00 81.25 182 PRO A CA 1
ATOM 1444 C C . PRO A 1 182 ? -15.917 9.244 -1.965 1.00 81.25 182 PRO A C 1
ATOM 1446 O O . PRO A 1 182 ? -15.388 8.192 -1.585 1.00 81.25 182 PRO A O 1
ATOM 1449 N N . ASP A 1 183 ? -16.729 9.290 -3.023 1.00 84.06 183 ASP A N 1
ATOM 1450 C CA . ASP A 1 183 ? -17.165 8.094 -3.762 1.00 84.06 183 ASP A CA 1
ATOM 1451 C C . ASP A 1 183 ? -15.989 7.219 -4.220 1.00 84.06 183 ASP A C 1
ATOM 1453 O O . ASP A 1 183 ? -16.057 5.989 -4.146 1.00 84.06 183 ASP A O 1
ATOM 1457 N N . MET A 1 184 ? -14.879 7.850 -4.614 1.00 83.62 184 MET A N 1
ATOM 1458 C CA . MET A 1 184 ? -13.664 7.164 -5.060 1.00 83.62 184 MET A CA 1
ATOM 1459 C C . MET A 1 184 ? -13.005 6.330 -3.947 1.00 83.62 184 MET A C 1
ATOM 1461 O O . MET A 1 184 ? -12.498 5.241 -4.198 1.00 83.62 184 MET A O 1
ATOM 1465 N N . LEU A 1 185 ? -13.078 6.768 -2.687 1.00 85.94 185 LEU A N 1
ATOM 1466 C CA . LEU A 1 185 ? -12.530 6.021 -1.549 1.00 85.94 185 LEU A CA 1
ATOM 1467 C C . LEU A 1 185 ? -13.491 4.963 -1.010 1.00 85.94 185 LEU A C 1
ATOM 1469 O O . LEU A 1 185 ? -13.056 3.992 -0.386 1.00 85.94 185 LEU A O 1
ATOM 1473 N N . CYS A 1 186 ? -14.792 5.122 -1.246 1.00 86.56 186 CYS A N 1
ATOM 1474 C CA . CYS A 1 186 ? -15.828 4.290 -0.646 1.00 86.56 186 CYS A CA 1
ATOM 1475 C C . CYS A 1 186 ? -15.640 2.797 -0.964 1.00 86.56 186 CYS A C 1
ATOM 1477 O O . CYS A 1 186 ? -15.698 1.956 -0.063 1.00 86.56 186 CYS A O 1
ATOM 1479 N N . SER A 1 187 ? -15.354 2.456 -2.224 1.00 87.44 187 SER A N 1
ATOM 1480 C CA . SER A 1 187 ? -15.116 1.068 -2.653 1.00 87.44 187 SER A CA 1
ATOM 1481 C C . SER A 1 187 ? -13.863 0.473 -2.008 1.00 87.44 187 SER A C 1
ATOM 1483 O O . SER A 1 187 ? -13.905 -0.640 -1.474 1.00 87.44 187 SER A O 1
ATOM 1485 N N . SER A 1 188 ? -12.773 1.239 -1.995 1.00 89.31 188 SER A N 1
ATOM 1486 C CA . SER A 1 188 ? -11.491 0.830 -1.423 1.00 89.31 188 SER A CA 1
ATOM 1487 C C . SER A 1 188 ? -11.591 0.588 0.083 1.00 89.31 188 SER A C 1
ATOM 1489 O O . SER A 1 188 ? -11.205 -0.468 0.589 1.00 89.31 188 SER A O 1
ATOM 1491 N N . VAL A 1 189 ? -12.215 1.521 0.804 1.00 87.19 189 VAL A N 1
ATOM 1492 C CA . VAL A 1 189 ? -12.425 1.425 2.251 1.00 87.19 189 VAL A CA 1
ATOM 1493 C C . VAL A 1 189 ? -13.351 0.261 2.609 1.00 87.19 189 VAL A C 1
ATOM 1495 O O . VAL A 1 189 ? -13.050 -0.495 3.535 1.00 87.19 189 VAL A O 1
ATOM 1498 N N . LYS A 1 190 ? -14.445 0.048 1.865 1.00 87.50 190 LYS A N 1
ATOM 1499 C CA . LYS A 1 190 ? -15.323 -1.122 2.056 1.00 87.50 190 LYS A CA 1
ATOM 1500 C C . LYS A 1 190 ? -14.558 -2.431 1.909 1.00 87.50 190 LYS A C 1
ATOM 1502 O O . LYS A 1 190 ? -14.737 -3.336 2.726 1.00 87.50 190 LYS A O 1
ATOM 1507 N N . TRP A 1 191 ? -13.697 -2.529 0.899 1.00 90.44 191 TRP A N 1
ATOM 1508 C CA . TRP A 1 191 ? -12.891 -3.724 0.689 1.00 90.44 191 TRP A CA 1
ATOM 1509 C C . TRP A 1 191 ? -11.920 -3.956 1.851 1.00 90.44 191 TRP A C 1
ATOM 1511 O O . TRP A 1 191 ? -11.924 -5.048 2.419 1.00 90.44 191 TRP A O 1
ATOM 1521 N N . ILE A 1 192 ? -11.170 -2.932 2.271 1.00 86.88 192 ILE A N 1
ATOM 1522 C CA . ILE A 1 192 ? -10.217 -3.018 3.393 1.00 86.88 192 ILE A CA 1
ATOM 1523 C C . ILE A 1 192 ? -10.922 -3.479 4.668 1.00 86.88 192 ILE A C 1
ATOM 1525 O O . ILE A 1 192 ? -10.519 -4.470 5.275 1.00 86.88 192 ILE A O 1
ATOM 1529 N N . VAL A 1 193 ? -12.030 -2.824 5.024 1.00 86.81 193 VAL A N 1
ATOM 1530 C CA . VAL A 1 193 ? -12.865 -3.213 6.166 1.00 86.81 193 VAL A CA 1
ATOM 1531 C C . VAL A 1 193 ? -13.282 -4.678 6.067 1.00 86.81 193 VAL A C 1
ATOM 1533 O O . VAL A 1 193 ? -13.182 -5.413 7.048 1.00 86.81 193 VAL A O 1
ATOM 1536 N N . SER A 1 194 ? -13.755 -5.114 4.895 1.00 86.50 194 SER A N 1
ATOM 1537 C CA . SER A 1 194 ? -14.210 -6.493 4.715 1.00 86.50 194 SER A CA 1
ATOM 1538 C C . SER A 1 194 ? -13.092 -7.492 5.007 1.00 86.50 194 SER A C 1
ATOM 1540 O O . SER A 1 194 ? -13.341 -8.488 5.681 1.00 86.50 194 SER A O 1
ATOM 1542 N N . GLN A 1 195 ? -11.862 -7.203 4.570 1.00 87.00 195 GLN A N 1
ATOM 1543 C CA . GLN A 1 195 ? -10.719 -8.078 4.804 1.00 87.00 195 GLN A CA 1
ATOM 1544 C C . GLN A 1 195 ? -10.308 -8.093 6.273 1.00 87.00 195 GLN A C 1
ATOM 1546 O O . GLN A 1 195 ? -10.028 -9.161 6.800 1.00 87.00 195 GLN A O 1
ATOM 1551 N N . LEU A 1 196 ? -10.328 -6.943 6.949 1.00 82.94 196 LEU A N 1
ATOM 1552 C CA . LEU A 1 196 ? -9.999 -6.855 8.374 1.00 82.94 196 LEU A CA 1
ATOM 1553 C C . LEU A 1 196 ? -11.014 -7.600 9.259 1.00 82.94 196 LEU A C 1
ATOM 1555 O O . LEU A 1 196 ? -10.645 -8.139 10.297 1.00 82.94 196 LEU A O 1
ATOM 1559 N N . LEU A 1 197 ? -12.284 -7.664 8.843 1.00 79.56 197 LEU A N 1
ATOM 1560 C CA . LEU A 1 197 ? -13.345 -8.378 9.565 1.00 79.56 197 LEU A CA 1
ATOM 1561 C C . LEU A 1 197 ? -13.361 -9.889 9.310 1.00 79.56 197 LEU A C 1
ATOM 1563 O O . LEU A 1 197 ? -13.699 -10.651 10.211 1.00 79.56 197 LEU A O 1
ATOM 1567 N N . HIS A 1 198 ? -13.052 -10.318 8.085 1.00 72.12 198 HIS A N 1
ATOM 1568 C CA . HIS A 1 198 ? -13.237 -11.704 7.633 1.00 72.12 198 HIS A CA 1
ATOM 1569 C C . HIS A 1 198 ? -11.943 -12.508 7.589 1.00 72.12 198 HIS A C 1
ATOM 1571 O O . HIS A 1 198 ? -11.882 -13.510 6.883 1.00 72.12 198 HIS A O 1
ATOM 1577 N N . THR A 1 199 ? -10.900 -12.095 8.300 1.00 57.06 199 THR A N 1
ATOM 1578 C CA . THR A 1 199 ? -9.706 -12.927 8.449 1.00 57.06 199 THR A CA 1
ATOM 1579 C C . THR A 1 199 ? -9.756 -13.694 9.765 1.00 57.06 199 THR A C 1
ATOM 1581 O O . THR A 1 199 ? -9.166 -13.220 10.740 1.00 57.06 199 THR A O 1
ATOM 1584 N N . PRO A 1 200 ? -10.385 -14.888 9.825 1.00 51.97 200 PRO A N 1
ATOM 1585 C CA . PRO A 1 200 ? -9.845 -15.905 10.699 1.00 51.97 200 PRO A CA 1
ATOM 1586 C C . PRO A 1 200 ? -8.426 -16.191 10.202 1.00 51.97 200 PRO A C 1
ATOM 1588 O O . PRO A 1 200 ? -8.124 -16.164 9.004 1.00 51.97 200 PRO A O 1
ATOM 1591 N N . TYR A 1 201 ? -7.520 -16.351 11.148 1.00 49.91 201 TYR A N 1
ATOM 1592 C CA . TYR A 1 201 ? -6.149 -16.744 10.891 1.00 49.91 201 TYR A CA 1
ATOM 1593 C C . TYR A 1 201 ? -6.165 -18.226 10.483 1.00 49.91 201 TYR A C 1
ATOM 1595 O O . TYR A 1 201 ? -5.830 -19.091 11.282 1.00 49.91 201 TYR A O 1
ATOM 1603 N N . ASP A 1 202 ?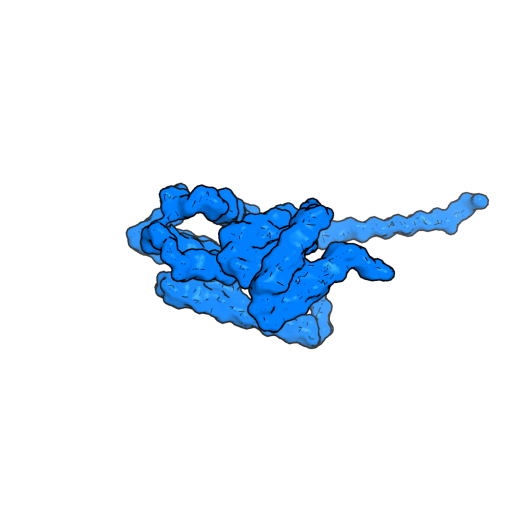 -6.673 -18.539 9.288 1.00 46.12 202 ASP A N 1
ATOM 1604 C CA . ASP A 1 202 ? -6.732 -19.916 8.799 1.00 46.12 202 ASP A CA 1
ATOM 1605 C C . ASP A 1 202 ? -5.305 -20.361 8.456 1.00 46.12 202 ASP A C 1
ATOM 1607 O O . ASP A 1 202 ? -4.749 -20.013 7.410 1.00 46.12 202 ASP A O 1
ATOM 1611 N N . ASP A 1 203 ? -4.715 -21.106 9.391 1.00 46.53 203 ASP A N 1
ATOM 1612 C CA . ASP A 1 203 ? -3.323 -21.579 9.437 1.00 46.53 203 ASP A CA 1
ATOM 1613 C C . ASP A 1 203 ? -2.976 -22.584 8.306 1.00 46.53 203 ASP A C 1
ATOM 1615 O O . ASP A 1 203 ? -1.818 -22.960 8.143 1.00 46.53 203 ASP A O 1
ATOM 1619 N N . ASP A 1 204 ? -3.945 -22.980 7.467 1.00 46.78 204 ASP A N 1
ATOM 1620 C CA . ASP A 1 204 ? -3.832 -24.186 6.626 1.00 46.78 204 ASP A CA 1
ATOM 1621 C C . ASP A 1 204 ? -3.708 -23.966 5.105 1.00 46.78 204 ASP A C 1
ATOM 1623 O O . ASP A 1 204 ? -3.442 -24.914 4.364 1.00 46.78 204 ASP A O 1
ATOM 1627 N N . THR A 1 205 ? -3.848 -22.744 4.575 1.00 46.81 205 THR A N 1
ATOM 1628 C CA . THR A 1 205 ? -3.861 -22.548 3.100 1.00 46.81 205 THR A CA 1
ATOM 1629 C C . THR A 1 205 ? -2.492 -22.323 2.450 1.00 46.81 205 THR A C 1
ATOM 1631 O O . THR A 1 205 ? -2.418 -22.140 1.235 1.00 46.81 205 THR A O 1
ATOM 1634 N N . PHE A 1 206 ? -1.394 -22.417 3.207 1.00 43.66 206 PHE A N 1
ATOM 1635 C CA . PHE A 1 206 ? -0.033 -22.461 2.649 1.00 43.66 206 PHE A CA 1
ATOM 1636 C C . PHE A 1 206 ? 0.601 -23.859 2.731 1.00 43.66 206 PHE A C 1
ATOM 1638 O O . PHE A 1 206 ? 1.821 -23.987 2.802 1.00 43.66 206 PHE A O 1
ATOM 1645 N N . ASN A 1 207 ? -0.200 -24.928 2.672 1.00 38.16 207 ASN A N 1
ATOM 1646 C CA . ASN A 1 207 ? 0.320 -26.215 2.218 1.00 38.16 207 ASN A CA 1
ATOM 1647 C C . ASN A 1 207 ? 0.582 -26.115 0.716 1.00 38.16 207 ASN A C 1
ATOM 1649 O O . ASN A 1 207 ? -0.291 -26.355 -0.117 1.00 38.16 207 ASN A O 1
ATOM 1653 N N . GLY A 1 208 ? 1.808 -25.711 0.383 1.00 42.59 208 GLY A N 1
ATOM 1654 C CA . GLY A 1 208 ? 2.349 -25.856 -0.953 1.00 42.59 208 GLY A CA 1
ATOM 1655 C C . GLY A 1 208 ? 2.170 -27.301 -1.392 1.00 42.59 208 GLY A C 1
ATOM 1656 O O . GLY A 1 208 ? 2.800 -28.211 -0.855 1.00 42.59 208 GLY A O 1
ATOM 1657 N N . THR A 1 209 ? 1.309 -27.512 -2.380 1.00 38.06 209 THR A N 1
ATOM 1658 C CA . THR A 1 209 ? 1.362 -28.698 -3.221 1.00 38.06 209 THR A CA 1
ATOM 1659 C C . THR A 1 209 ? 2.717 -28.677 -3.921 1.00 38.06 209 THR A C 1
ATOM 1661 O O . THR A 1 209 ? 2.861 -28.126 -5.012 1.00 38.06 209 THR A O 1
ATOM 1664 N N . ASN A 1 210 ? 3.728 -29.237 -3.257 1.00 39.81 210 ASN A N 1
ATOM 1665 C CA . ASN A 1 210 ? 4.922 -29.748 -3.903 1.00 39.81 210 ASN A CA 1
ATOM 1666 C C . ASN A 1 210 ? 4.446 -30.849 -4.848 1.00 39.81 210 ASN A C 1
ATOM 1668 O O . ASN A 1 210 ? 4.270 -31.999 -4.448 1.00 39.81 210 ASN A O 1
ATOM 1672 N N . GLY A 1 211 ? 4.182 -30.471 -6.096 1.00 38.94 211 GLY A N 1
ATOM 1673 C CA . GLY A 1 211 ? 4.121 -31.403 -7.208 1.00 38.94 211 GLY A 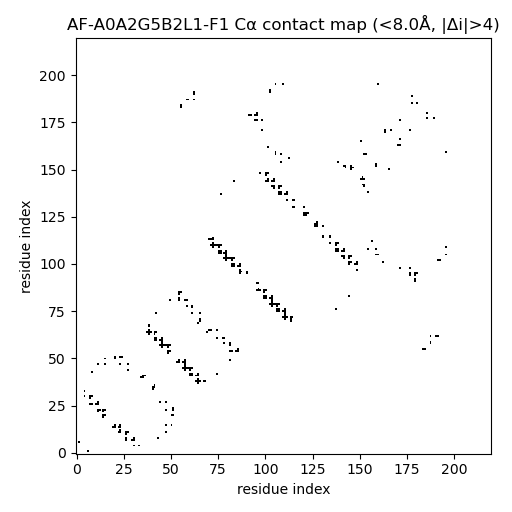CA 1
ATOM 1674 C C . GLY A 1 211 ? 5.509 -31.997 -7.408 1.00 38.94 211 GLY A C 1
ATOM 1675 O O . GLY A 1 211 ? 6.268 -31.531 -8.252 1.00 38.94 211 GLY A O 1
ATOM 1676 N N . ASN A 1 212 ? 5.847 -33.002 -6.601 1.00 40.81 212 ASN A N 1
ATOM 1677 C CA . ASN A 1 212 ? 6.849 -33.990 -6.963 1.00 40.81 212 ASN A CA 1
ATOM 1678 C C . ASN A 1 212 ? 6.251 -34.835 -8.093 1.00 40.81 212 ASN A C 1
ATOM 1680 O O . ASN A 1 212 ? 5.722 -35.918 -7.860 1.00 40.81 212 ASN A O 1
ATOM 1684 N N . ASP A 1 213 ? 6.344 -34.332 -9.323 1.00 42.12 213 ASP A N 1
ATOM 1685 C CA . ASP A 1 213 ? 6.342 -35.181 -10.510 1.00 42.12 213 ASP A CA 1
ATOM 1686 C C . ASP A 1 213 ? 7.708 -35.886 -10.588 1.00 42.12 213 ASP A C 1
ATOM 1688 O O . ASP A 1 213 ? 8.550 -35.597 -11.438 1.00 42.12 213 ASP A O 1
ATOM 1692 N N . GLU A 1 214 ? 7.938 -36.842 -9.686 1.00 44.53 214 GLU A N 1
ATOM 1693 C CA . GLU A 1 214 ? 8.853 -37.947 -9.959 1.00 44.53 214 GLU A CA 1
ATOM 1694 C C . GLU A 1 214 ? 8.160 -38.869 -10.968 1.00 44.53 214 GLU A C 1
ATOM 1696 O O . GLU A 1 214 ? 7.561 -39.890 -10.624 1.00 44.53 214 GLU A O 1
ATOM 1701 N N . 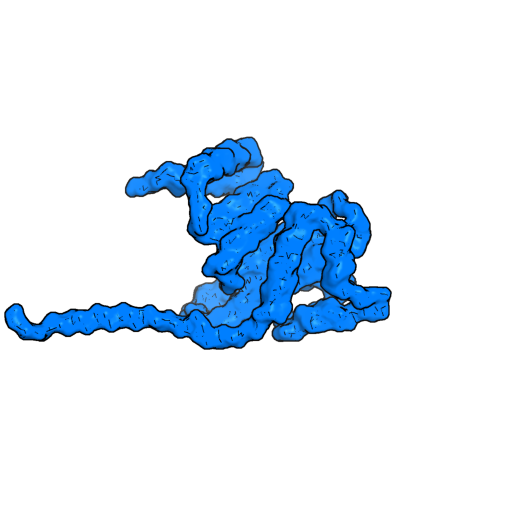LYS A 1 215 ? 8.236 -38.508 -12.254 1.00 47.34 215 LYS A N 1
ATOM 1702 C CA . LYS A 1 215 ? 8.080 -39.503 -13.314 1.00 47.34 215 LYS A CA 1
ATOM 1703 C C . LYS A 1 215 ? 9.293 -40.420 -13.276 1.00 47.34 215 LYS A C 1
ATOM 1705 O O . LYS A 1 215 ? 10.358 -40.120 -13.809 1.00 47.34 215 LYS A O 1
ATOM 1710 N N . SER A 1 216 ? 9.070 -41.542 -12.614 1.00 44.44 216 SER A N 1
ATOM 1711 C CA . SER A 1 216 ? 9.810 -42.788 -12.706 1.00 44.44 216 SER A CA 1
ATOM 1712 C C . SER A 1 216 ? 10.039 -43.129 -14.182 1.00 44.44 216 SER A C 1
ATOM 1714 O O . SER A 1 216 ? 9.115 -43.495 -14.906 1.00 44.44 216 SER A O 1
ATOM 1716 N N . VAL A 1 217 ? 11.283 -42.988 -14.638 1.00 48.06 217 VAL A N 1
ATOM 1717 C CA . VAL A 1 217 ? 11.756 -43.657 -15.850 1.00 48.06 217 VAL A CA 1
ATOM 1718 C C . VAL A 1 217 ? 12.234 -45.033 -15.415 1.00 48.06 217 VAL A C 1
ATOM 1720 O O . VAL A 1 217 ? 13.373 -45.210 -14.989 1.00 48.06 217 VAL A O 1
ATOM 1723 N N . SER A 1 218 ? 11.331 -46.000 -15.501 1.00 56.06 218 SER A N 1
ATOM 1724 C CA . SER A 1 218 ? 11.649 -47.421 -15.489 1.00 56.06 218 SER A CA 1
ATOM 1725 C C . SER A 1 218 ? 10.896 -48.092 -16.636 1.00 56.06 218 SER A C 1
ATOM 1727 O O . SER A 1 218 ? 9.669 -48.071 -16.655 1.00 56.06 218 SER A O 1
ATOM 1729 N N . GLU A 1 219 ? 11.685 -48.679 -17.541 1.00 48.50 219 GLU A N 1
ATOM 1730 C CA . GLU A 1 219 ? 11.366 -49.830 -18.403 1.00 48.50 219 GLU A CA 1
ATOM 1731 C C . GLU A 1 219 ? 10.441 -49.612 -19.618 1.00 48.50 219 GLU A C 1
ATOM 1733 O O . GLU A 1 219 ? 9.228 -49.788 -19.541 1.00 48.50 219 GLU A O 1
ATOM 1738 N N . LEU A 1 220 ? 11.046 -49.295 -20.776 1.00 42.66 220 LEU A N 1
ATOM 1739 C CA . LEU A 1 220 ? 11.206 -50.175 -21.960 1.00 42.66 220 LEU A CA 1
ATOM 1740 C C . LEU A 1 220 ? 11.804 -49.403 -23.148 1.00 42.66 220 LEU A C 1
ATOM 1742 O O . LEU A 1 220 ? 11.281 -48.317 -23.481 1.00 42.66 220 LEU A O 1
#